Protein AF-A0A8H7IFH7-F1 (afdb_monomer_lite)

Structure (mmCIF, N/CA/C/O backbone):
data_AF-A0A8H7IFH7-F1
#
_entry.id   AF-A0A8H7IFH7-F1
#
loop_
_atom_site.group_PDB
_atom_site.id
_atom_site.type_symbol
_atom_site.label_atom_id
_atom_site.label_alt_id
_atom_site.label_comp_id
_atom_site.label_asym_id
_atom_site.label_entity_id
_atom_site.label_seq_id
_atom_site.pdbx_PDB_ins_code
_atom_site.Cartn_x
_atom_site.Cartn_y
_atom_site.Cartn_z
_atom_site.occupancy
_atom_site.B_iso_or_equiv
_atom_site.auth_seq_id
_atom_site.auth_comp_id
_atom_site.auth_asym_id
_atom_site.auth_atom_id
_atom_site.pdbx_PDB_model_num
ATOM 1 N N . MET A 1 1 ? -13.690 34.383 15.071 1.00 37.94 1 MET A N 1
ATOM 2 C CA . MET A 1 1 ? -12.915 33.676 14.031 1.00 37.94 1 MET A CA 1
ATOM 3 C C . MET A 1 1 ? -11.545 33.386 14.616 1.00 37.94 1 MET A C 1
ATOM 5 O O . MET A 1 1 ? -10.742 34.300 14.724 1.00 37.94 1 MET A O 1
ATOM 9 N N . SER A 1 2 ? -11.337 32.173 15.131 1.00 37.56 2 SER A N 1
ATOM 10 C CA . SER A 1 2 ? -10.057 31.798 15.737 1.00 37.56 2 SER A CA 1
ATOM 11 C C . SER A 1 2 ? -9.074 31.501 14.610 1.00 37.56 2 SER A C 1
ATOM 13 O O . SER A 1 2 ? -9.279 30.550 13.857 1.00 37.56 2 SER A O 1
ATOM 15 N N . SER A 1 3 ? -8.069 32.357 14.433 1.00 40.94 3 SER A N 1
ATOM 16 C CA . SER A 1 3 ? -6.991 32.126 13.478 1.00 40.94 3 SER A CA 1
ATOM 17 C C . SER A 1 3 ? -6.208 30.900 13.933 1.00 40.94 3 SER A C 1
ATOM 19 O O . SER A 1 3 ? -5.507 30.949 14.945 1.00 40.94 3 SER A O 1
ATOM 21 N N . VAL A 1 4 ? -6.331 29.797 13.200 1.00 43.78 4 VAL A N 1
ATOM 22 C CA . VAL A 1 4 ? -5.427 28.657 13.343 1.00 43.78 4 VAL A CA 1
ATOM 23 C C . VAL A 1 4 ? -4.064 29.137 12.852 1.00 43.78 4 VAL A C 1
ATOM 25 O O . VAL A 1 4 ? -3.786 29.158 11.656 1.00 43.78 4 VAL A O 1
ATOM 28 N N . ALA A 1 5 ? -3.243 29.634 13.774 1.00 45.66 5 ALA A N 1
ATOM 29 C CA . ALA A 1 5 ? -1.849 29.906 13.495 1.00 45.66 5 ALA A CA 1
ATOM 30 C C . ALA A 1 5 ? -1.186 28.555 13.217 1.00 45.66 5 ALA A C 1
ATOM 32 O O . ALA A 1 5 ? -1.094 27.716 14.113 1.00 45.66 5 ALA A O 1
ATOM 33 N N . ASN A 1 6 ? -0.763 28.327 11.972 1.00 45.28 6 ASN A N 1
ATOM 34 C CA . ASN A 1 6 ? 0.109 27.201 11.664 1.00 45.28 6 ASN A CA 1
ATOM 35 C C . ASN A 1 6 ? 1.359 27.340 12.546 1.00 45.28 6 ASN A C 1
ATOM 37 O O . ASN A 1 6 ? 2.036 28.369 12.451 1.00 45.28 6 ASN A O 1
ATOM 41 N N . PRO A 1 7 ? 1.663 26.367 13.422 1.00 53.78 7 PRO A N 1
ATOM 42 C CA . PRO A 1 7 ? 2.832 26.460 14.276 1.00 53.78 7 PRO A CA 1
ATOM 43 C C . PRO A 1 7 ? 4.084 26.577 13.405 1.00 53.78 7 PRO A C 1
ATOM 45 O O . PRO A 1 7 ? 4.257 25.840 12.428 1.00 53.78 7 PRO A O 1
ATOM 48 N N . SER A 1 8 ? 4.948 27.527 13.761 1.00 54.44 8 SER A N 1
ATOM 49 C CA . SER A 1 8 ? 6.239 27.759 13.119 1.00 54.44 8 SER A CA 1
ATOM 50 C C . SER A 1 8 ? 6.992 26.430 12.994 1.00 54.44 8 SER A C 1
ATOM 52 O O . SER A 1 8 ? 7.031 25.673 13.971 1.00 54.44 8 SER A O 1
ATOM 54 N N . PRO A 1 9 ? 7.584 26.107 11.831 1.00 55.00 9 PRO A N 1
ATOM 55 C CA . PRO A 1 9 ? 8.267 24.841 11.662 1.00 55.00 9 PRO A CA 1
ATOM 56 C C . PRO A 1 9 ? 9.387 24.682 12.688 1.00 55.00 9 PRO A C 1
ATOM 58 O O . PRO A 1 9 ? 10.386 25.393 12.637 1.00 55.00 9 PRO A O 1
ATOM 61 N N . GLN A 1 10 ? 9.224 23.746 13.625 1.00 59.97 10 GLN A N 1
ATOM 62 C CA . GLN A 1 10 ? 10.311 23.381 14.520 1.00 59.97 10 GLN A CA 1
ATOM 63 C C . GLN A 1 10 ? 11.389 22.656 13.699 1.00 59.97 10 GLN A C 1
ATOM 65 O O . GLN A 1 10 ? 11.091 21.638 13.064 1.00 59.97 10 GLN A O 1
ATOM 70 N N . PRO A 1 11 ? 12.639 23.149 13.697 1.00 64.19 11 PRO A N 1
ATOM 71 C CA . PRO A 1 11 ? 13.690 22.644 12.814 1.00 64.19 11 PRO A CA 1
ATOM 72 C C . PRO A 1 11 ? 14.101 21.198 13.124 1.00 64.19 11 PRO A C 1
ATOM 74 O O . PRO A 1 11 ? 14.687 20.535 12.273 1.00 64.19 11 PRO A O 1
ATOM 77 N N . ASN A 1 12 ? 13.777 20.690 14.319 1.00 76.38 12 ASN A N 1
ATOM 78 C CA . ASN A 1 12 ? 14.201 19.366 14.772 1.00 76.38 12 ASN A CA 1
ATOM 79 C C . ASN A 1 12 ? 13.106 18.286 14.708 1.00 76.38 12 ASN A C 1
ATOM 81 O O . ASN A 1 12 ? 13.347 17.151 15.107 1.00 76.38 12 ASN A O 1
ATOM 85 N N . THR A 1 13 ? 11.905 18.608 14.223 1.00 87.06 13 THR A N 1
ATOM 86 C CA . THR A 1 13 ? 10.818 17.624 14.100 1.00 87.06 13 THR A CA 1
ATOM 87 C C . THR A 1 13 ? 10.983 16.805 12.819 1.00 87.06 13 THR A C 1
ATOM 89 O O . THR A 1 13 ? 11.169 17.382 11.744 1.00 87.06 13 THR A O 1
ATOM 92 N N . LYS A 1 14 ? 10.880 15.471 12.914 1.00 91.38 14 LYS A N 1
ATOM 93 C CA . LYS A 1 14 ? 10.766 14.590 11.740 1.00 91.38 14 LYS A CA 1
ATOM 94 C C . LYS A 1 14 ? 9.448 14.862 11.026 1.00 91.38 14 LYS A C 1
ATOM 96 O O . LYS A 1 14 ? 8.388 14.785 11.638 1.00 91.38 14 LYS A O 1
ATOM 101 N N . ARG A 1 15 ? 9.539 15.235 9.752 1.00 93.31 15 ARG A N 1
ATOM 102 C CA . ARG A 1 15 ? 8.402 15.636 8.913 1.00 93.31 15 ARG A CA 1
ATOM 103 C C . ARG A 1 15 ? 8.172 14.719 7.727 1.00 93.31 15 ARG A C 1
ATOM 105 O O . ARG A 1 15 ? 7.095 14.771 7.147 1.00 93.31 15 ARG A O 1
ATOM 112 N N . LEU A 1 16 ? 9.183 13.949 7.345 1.00 94.94 16 LEU A N 1
ATOM 113 C CA . LEU A 1 16 ? 9.151 13.153 6.134 1.00 94.94 16 LEU A CA 1
ATOM 114 C C . LEU A 1 16 ? 9.852 11.820 6.365 1.00 94.94 16 LEU A C 1
ATOM 116 O O . LEU A 1 16 ? 11.012 11.791 6.773 1.00 94.94 16 LEU A O 1
ATOM 120 N N . ASP A 1 17 ? 9.143 10.745 6.061 1.00 96.62 17 ASP A N 1
ATOM 121 C CA . ASP A 1 17 ? 9.693 9.403 5.944 1.00 96.62 17 ASP A CA 1
ATOM 122 C C . ASP A 1 17 ? 9.724 9.046 4.455 1.00 96.62 17 ASP A C 1
ATOM 124 O O . ASP A 1 17 ? 8.730 9.207 3.744 1.00 96.62 17 ASP A O 1
ATOM 128 N N . ILE A 1 18 ? 10.890 8.630 3.968 1.00 97.75 18 ILE A N 1
ATOM 129 C CA . ILE A 1 18 ? 11.122 8.298 2.563 1.00 97.75 18 ILE A CA 1
ATOM 130 C C . ILE A 1 18 ? 11.476 6.819 2.494 1.00 97.75 18 ILE A C 1
ATOM 132 O O . ILE A 1 18 ? 12.449 6.394 3.108 1.00 97.75 18 ILE A O 1
ATOM 136 N N . TYR A 1 19 ? 10.704 6.050 1.737 1.00 98.00 19 TYR A N 1
ATOM 137 C CA . TYR A 1 19 ? 10.879 4.609 1.589 1.00 98.00 19 TYR A CA 1
ATOM 138 C C . TYR A 1 19 ? 11.315 4.284 0.165 1.00 98.00 19 TYR A C 1
ATOM 140 O O . TYR A 1 19 ? 10.789 4.857 -0.791 1.00 98.00 19 TYR A O 1
ATOM 148 N N . GLY A 1 20 ? 12.257 3.361 0.010 1.00 96.94 20 GLY A N 1
ATOM 149 C CA . GLY A 1 20 ? 12.651 2.899 -1.315 1.00 96.94 20 GLY A CA 1
ATOM 150 C C . GLY A 1 20 ? 13.763 1.862 -1.291 1.00 96.94 20 GLY A C 1
ATOM 151 O O . GLY A 1 20 ? 14.105 1.359 -0.224 1.00 96.94 20 GLY A O 1
ATOM 152 N N . PRO A 1 21 ? 14.301 1.497 -2.463 1.00 96.12 21 PRO A N 1
ATOM 153 C CA . PRO A 1 21 ? 15.322 0.465 -2.560 1.00 96.12 21 PRO A CA 1
ATOM 154 C C . PRO A 1 21 ? 16.659 0.932 -1.968 1.00 96.12 21 PRO A C 1
ATOM 156 O O . PRO A 1 21 ? 16.881 2.123 -1.732 1.00 96.12 21 PRO A O 1
ATOM 159 N N . HIS A 1 22 ? 17.563 -0.027 -1.779 1.00 95.50 22 HIS A N 1
ATOM 160 C CA . HIS A 1 22 ? 18.961 0.218 -1.435 1.00 95.50 22 HIS A CA 1
ATOM 161 C C . HIS A 1 22 ? 19.606 1.306 -2.326 1.00 95.50 22 HIS A C 1
ATOM 163 O O . HIS A 1 22 ? 19.451 1.295 -3.550 1.00 95.50 22 HIS A O 1
ATOM 169 N N . GLY A 1 23 ? 20.335 2.240 -1.705 1.00 94.00 23 GLY A N 1
ATOM 170 C CA . GLY A 1 23 ? 21.042 3.344 -2.365 1.00 94.00 23 GLY A CA 1
ATOM 171 C C . GLY A 1 23 ? 20.283 4.676 -2.344 1.00 94.00 23 GLY A C 1
ATOM 172 O O . GLY A 1 23 ? 20.872 5.729 -2.607 1.00 94.00 23 GLY A O 1
ATOM 173 N N . LEU A 1 24 ? 18.997 4.673 -1.981 1.00 95.62 24 LEU A N 1
ATOM 174 C CA . LEU A 1 24 ? 18.193 5.890 -1.863 1.00 95.62 24 LEU A CA 1
ATOM 175 C C . LEU A 1 24 ? 18.739 6.846 -0.793 1.00 95.62 24 LEU A C 1
ATOM 177 O O . LEU A 1 24 ? 18.744 8.067 -0.987 1.00 95.62 24 LEU A O 1
ATOM 181 N N . ARG A 1 25 ? 19.220 6.303 0.329 1.00 95.00 25 ARG A N 1
ATOM 182 C CA . ARG A 1 25 ? 19.786 7.089 1.431 1.00 95.00 25 ARG A CA 1
ATOM 183 C C . ARG A 1 25 ? 21.048 7.812 0.979 1.00 95.00 25 ARG A C 1
ATOM 185 O O . ARG A 1 25 ? 21.156 9.027 1.149 1.00 95.00 25 ARG A O 1
ATOM 192 N N . GLU A 1 26 ? 21.973 7.080 0.362 1.00 94.25 26 GLU A N 1
ATOM 193 C CA . GLU A 1 26 ? 23.212 7.640 -0.182 1.00 94.25 26 GLU A CA 1
ATOM 194 C C . GLU A 1 26 ? 22.929 8.692 -1.262 1.00 94.25 26 GLU A C 1
ATOM 196 O O . GLU A 1 26 ? 23.541 9.765 -1.253 1.00 94.25 26 GLU A O 1
ATOM 201 N N . PHE A 1 27 ? 21.972 8.420 -2.153 1.00 95.25 27 PHE A N 1
ATOM 202 C CA . PHE A 1 27 ? 21.557 9.335 -3.213 1.00 95.25 27 PHE A CA 1
ATOM 203 C C . PHE A 1 27 ? 21.087 10.684 -2.655 1.00 95.25 27 PHE A C 1
ATOM 205 O O . PHE A 1 27 ? 21.635 11.732 -3.013 1.00 95.25 27 PHE A O 1
ATOM 212 N N . LEU A 1 28 ? 20.120 10.668 -1.731 1.00 95.38 28 LEU A N 1
ATOM 213 C CA . LEU A 1 28 ? 19.572 11.887 -1.131 1.00 95.38 28 LEU A CA 1
ATOM 214 C C . LEU A 1 28 ? 20.633 12.661 -0.351 1.00 95.38 28 LEU A C 1
ATOM 216 O O . LEU A 1 28 ? 20.776 13.875 -0.523 1.00 95.38 28 LEU A O 1
ATOM 220 N N . ARG A 1 29 ? 21.418 11.957 0.467 1.00 92.81 29 ARG A N 1
ATOM 221 C CA . ARG A 1 29 ? 22.497 12.558 1.254 1.00 92.81 29 ARG A CA 1
ATOM 222 C C . ARG A 1 29 ? 23.545 13.212 0.354 1.00 92.81 29 ARG A C 1
ATOM 224 O O . ARG A 1 29 ? 23.987 14.327 0.636 1.00 92.81 29 ARG A O 1
ATOM 231 N N . THR A 1 30 ? 23.917 12.556 -0.744 1.00 93.62 30 THR A N 1
ATOM 232 C CA . THR A 1 30 ? 24.891 13.074 -1.712 1.00 93.62 30 THR A CA 1
ATOM 233 C C . THR A 1 30 ? 24.386 14.331 -2.405 1.00 93.62 30 THR A C 1
ATOM 235 O O . THR A 1 30 ? 25.127 15.313 -2.465 1.00 93.62 30 THR A O 1
ATOM 238 N N . ILE A 1 31 ? 23.132 14.343 -2.868 1.00 96.00 31 ILE A N 1
ATOM 239 C CA . ILE A 1 31 ? 22.542 15.522 -3.513 1.00 96.00 31 ILE A CA 1
ATOM 240 C C . ILE A 1 31 ? 22.503 16.695 -2.543 1.00 96.00 31 ILE A C 1
ATOM 242 O O . ILE A 1 31 ? 23.074 17.737 -2.851 1.00 96.00 31 ILE A O 1
ATOM 246 N N . LEU A 1 32 ? 21.914 16.515 -1.356 1.00 95.31 32 LEU A N 1
ATOM 247 C CA . LEU A 1 32 ? 21.782 17.591 -0.368 1.00 95.31 32 LEU A CA 1
ATOM 248 C C . LEU A 1 32 ? 23.145 18.163 0.038 1.00 95.31 32 LEU A C 1
ATOM 250 O O . LEU A 1 32 ? 23.302 19.381 0.140 1.00 95.31 32 LEU A O 1
ATOM 254 N N . ARG A 1 33 ? 24.151 17.291 0.198 1.00 93.50 33 ARG A N 1
ATOM 255 C CA . ARG A 1 33 ? 25.534 17.690 0.477 1.00 93.50 33 ARG A CA 1
ATOM 256 C C . ARG A 1 33 ? 26.138 18.497 -0.671 1.00 93.50 33 ARG A C 1
ATOM 258 O O . ARG A 1 33 ? 26.719 19.547 -0.417 1.00 93.50 33 ARG A O 1
ATOM 265 N N . ILE A 1 34 ? 26.038 18.035 -1.916 1.00 95.88 34 ILE A N 1
ATOM 266 C CA . ILE A 1 34 ? 26.647 18.725 -3.068 1.00 95.88 34 ILE A CA 1
ATOM 267 C C . ILE A 1 34 ? 25.964 20.072 -3.320 1.00 95.88 34 ILE A C 1
ATOM 269 O O . ILE A 1 34 ? 26.641 21.057 -3.606 1.00 95.88 34 ILE A O 1
ATOM 273 N N . THR A 1 35 ? 24.642 20.140 -3.167 1.00 96.56 35 THR A N 1
ATOM 274 C CA . THR A 1 35 ? 23.877 21.372 -3.386 1.00 96.56 35 THR A CA 1
ATOM 275 C C . THR A 1 35 ? 23.888 22.317 -2.185 1.00 96.56 35 THR A C 1
ATOM 277 O O . THR A 1 35 ? 23.325 23.402 -2.286 1.00 96.56 35 THR A O 1
ATOM 280 N N . GLN A 1 36 ? 24.481 21.918 -1.049 1.00 93.62 36 GLN A N 1
ATOM 281 C CA . GLN A 1 36 ? 24.461 22.669 0.216 1.00 93.62 36 GLN A CA 1
ATOM 282 C C . GLN A 1 36 ? 23.030 23.049 0.651 1.00 93.62 36 GLN A C 1
ATOM 284 O O . GLN A 1 36 ? 22.785 24.129 1.192 1.00 93.62 36 GLN A O 1
ATOM 289 N N . ALA A 1 37 ? 22.060 22.174 0.370 1.00 92.50 37 ALA A N 1
ATOM 290 C CA . ALA A 1 37 ? 20.651 22.459 0.614 1.00 92.50 37 ALA A CA 1
ATOM 291 C C . ALA A 1 37 ? 20.300 22.237 2.090 1.00 92.50 37 ALA A C 1
ATOM 293 O O . ALA A 1 37 ? 20.555 21.173 2.639 1.00 92.50 37 ALA A O 1
ATOM 294 N N . SER A 1 38 ? 19.645 23.217 2.711 1.00 89.38 38 SER A N 1
ATOM 295 C CA . SER A 1 38 ? 19.078 23.089 4.057 1.00 89.38 38 SER A CA 1
ATOM 296 C C . SER A 1 38 ? 17.558 22.956 3.978 1.00 89.38 38 SER A C 1
ATOM 298 O O . SER A 1 38 ? 16.912 23.628 3.172 1.00 89.38 38 SER A O 1
ATOM 300 N N . LEU A 1 39 ? 16.981 22.081 4.800 1.00 90.12 39 LEU A N 1
ATOM 301 C CA . LEU A 1 39 ? 15.552 21.758 4.796 1.00 90.12 39 LEU A CA 1
ATOM 302 C C . LEU A 1 39 ? 14.842 22.314 6.038 1.00 90.12 39 LEU A C 1
ATOM 304 O O . LEU A 1 39 ? 15.425 22.451 7.116 1.00 90.12 39 LEU A O 1
ATOM 308 N N . SER A 1 40 ? 13.540 22.582 5.916 1.00 87.62 40 SER A N 1
ATOM 309 C CA . SER A 1 40 ? 12.677 22.981 7.033 1.00 87.62 40 SER A CA 1
ATOM 310 C C . SER A 1 40 ? 12.155 21.755 7.800 1.00 87.62 40 SER A C 1
ATOM 312 O O . SER A 1 40 ? 11.000 21.355 7.672 1.00 87.62 40 SER A O 1
ATOM 314 N N . GLY A 1 41 ? 13.020 21.148 8.617 1.00 90.81 41 GLY A N 1
ATOM 315 C CA . GLY A 1 41 ? 12.704 19.987 9.463 1.00 90.81 41 GLY A CA 1
ATOM 316 C C . GLY A 1 41 ? 13.643 18.806 9.234 1.00 90.81 41 GLY A C 1
ATOM 317 O O . GLY A 1 41 ? 14.693 18.959 8.607 1.00 90.81 41 GLY A O 1
ATOM 318 N N . LYS A 1 42 ? 13.271 17.630 9.753 1.00 94.06 42 LYS A N 1
ATOM 319 C CA . LYS A 1 42 ? 14.041 16.390 9.588 1.00 94.06 42 LYS A CA 1
ATOM 320 C C . LYS A 1 42 ? 13.369 15.403 8.629 1.00 94.06 42 LYS A C 1
ATOM 322 O O . LYS A 1 42 ? 12.140 15.317 8.614 1.00 94.06 42 LYS A O 1
ATOM 327 N N . TYR A 1 43 ? 14.167 14.629 7.898 1.00 95.31 43 TYR A N 1
ATOM 328 C CA . TYR A 1 43 ? 13.720 13.480 7.105 1.00 95.31 43 TYR A CA 1
ATOM 329 C C . TYR A 1 43 ? 14.412 12.192 7.568 1.00 95.31 43 TYR A C 1
ATOM 331 O O . TYR A 1 43 ? 15.549 12.243 8.039 1.00 95.31 43 TYR A O 1
ATOM 339 N N . ALA A 1 44 ? 13.742 11.052 7.423 1.00 95.25 44 ALA A N 1
ATOM 340 C CA . ALA A 1 44 ? 14.339 9.726 7.561 1.00 95.25 44 ALA A CA 1
ATOM 341 C C . ALA A 1 44 ? 14.231 8.978 6.232 1.00 95.25 44 ALA A C 1
ATOM 343 O O . ALA A 1 44 ? 13.239 9.110 5.516 1.00 95.25 44 ALA A O 1
ATOM 344 N N . VAL A 1 45 ? 15.257 8.194 5.906 1.00 96.44 45 VAL A N 1
ATOM 345 C CA . VAL A 1 45 ? 15.236 7.297 4.745 1.00 96.44 45 VAL A CA 1
ATOM 346 C C 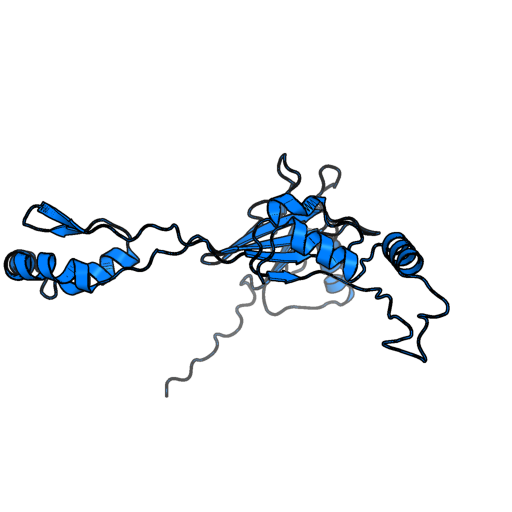. VAL A 1 45 ? 15.207 5.866 5.237 1.00 96.44 45 VAL A C 1
ATOM 348 O O . VAL A 1 45 ? 16.037 5.481 6.059 1.00 96.44 45 VAL A O 1
ATOM 351 N N . HIS A 1 46 ? 14.264 5.091 4.736 1.00 96.81 46 HIS A N 1
ATOM 352 C CA . HIS A 1 46 ? 14.084 3.692 5.053 1.00 96.81 46 HIS A CA 1
ATOM 353 C C . HIS A 1 46 ? 14.332 2.869 3.795 1.00 96.81 46 HIS A C 1
ATOM 355 O O . HIS A 1 46 ? 13.648 3.053 2.786 1.00 96.81 46 HIS A O 1
ATOM 361 N N . GLU A 1 47 ? 15.323 1.989 3.845 1.00 97.38 47 GLU A N 1
ATOM 362 C CA . GLU A 1 47 ? 15.724 1.209 2.681 1.00 97.38 47 GLU A CA 1
ATOM 363 C C . GLU A 1 47 ? 15.162 -0.208 2.765 1.00 97.38 47 GLU A C 1
ATOM 365 O O . GLU A 1 47 ? 15.274 -0.887 3.784 1.00 97.38 47 GLU A O 1
ATOM 370 N N . LEU A 1 48 ? 14.540 -0.650 1.679 1.00 97.69 48 LEU A N 1
ATOM 371 C CA . LEU A 1 48 ? 14.062 -2.008 1.487 1.00 97.69 48 LEU A CA 1
ATOM 372 C C . LEU A 1 48 ? 15.182 -2.784 0.800 1.00 97.69 48 LEU A C 1
ATOM 374 O O . LEU A 1 48 ? 15.386 -2.677 -0.411 1.00 97.69 48 LEU A O 1
ATOM 378 N N . LEU A 1 49 ? 15.950 -3.502 1.613 1.00 96.38 49 LEU A N 1
ATOM 379 C CA . LEU A 1 49 ? 17.146 -4.220 1.198 1.00 96.38 49 LEU A CA 1
ATOM 380 C C . LEU A 1 49 ? 16.782 -5.632 0.738 1.00 96.38 49 LEU A C 1
ATOM 382 O O . LEU A 1 49 ? 16.043 -6.326 1.436 1.00 96.38 49 LEU A O 1
ATOM 386 N N . SER A 1 50 ? 17.337 -6.081 -0.387 1.00 92.62 50 SER A N 1
ATOM 387 C CA . SER A 1 50 ? 17.378 -7.503 -0.761 1.00 92.62 50 SER A CA 1
ATOM 388 C C . SER A 1 50 ? 18.315 -8.278 0.168 1.00 92.62 50 SER A C 1
ATOM 390 O O . SER A 1 50 ? 19.127 -7.669 0.855 1.00 92.62 50 SER A O 1
ATOM 392 N N . ASP A 1 51 ? 18.274 -9.611 0.190 1.00 88.94 51 ASP A N 1
ATOM 393 C CA . ASP A 1 51 ? 19.134 -10.413 1.083 1.00 88.94 51 ASP A CA 1
ATOM 394 C C . ASP A 1 51 ? 20.639 -10.220 0.841 1.00 88.94 51 ASP A C 1
ATOM 396 O O . ASP A 1 51 ? 21.449 -10.389 1.751 1.00 88.94 51 ASP A O 1
ATOM 400 N N . THR A 1 52 ? 21.019 -9.832 -0.376 1.00 90.31 52 THR A N 1
ATOM 401 C CA . THR A 1 52 ? 22.418 -9.613 -0.763 1.00 90.31 52 THR A CA 1
ATOM 402 C C . THR A 1 52 ? 22.898 -8.184 -0.546 1.00 90.31 52 THR A C 1
ATOM 404 O O . THR A 1 52 ? 24.102 -7.938 -0.619 1.00 90.31 52 THR A O 1
ATOM 407 N N . ASP A 1 53 ? 21.992 -7.237 -0.293 1.00 93.06 53 ASP A N 1
ATOM 408 C CA . ASP A 1 53 ? 22.376 -5.836 -0.135 1.00 93.06 53 ASP A CA 1
ATOM 409 C C . ASP A 1 53 ? 23.152 -5.618 1.165 1.00 93.06 53 ASP A C 1
ATOM 411 O O . ASP A 1 53 ? 22.786 -6.111 2.242 1.00 93.06 53 ASP A O 1
ATOM 415 N N . ILE A 1 54 ? 24.218 -4.828 1.066 1.00 90.62 54 ILE A N 1
ATOM 416 C CA . ILE A 1 54 ? 25.008 -4.373 2.206 1.00 90.62 54 ILE A CA 1
ATOM 417 C C . ILE A 1 54 ? 24.448 -3.009 2.620 1.00 90.62 54 ILE A C 1
ATOM 419 O O . ILE A 1 54 ? 24.488 -2.097 1.802 1.00 90.62 54 ILE A O 1
ATOM 423 N N . PRO A 1 55 ? 23.933 -2.841 3.851 1.00 88.31 55 PRO A N 1
ATOM 424 C CA . PRO A 1 55 ? 23.320 -1.584 4.265 1.00 88.31 55 PRO A CA 1
ATOM 425 C C . PRO A 1 55 ? 24.291 -0.405 4.181 1.00 88.31 55 PRO A C 1
ATOM 427 O O . PRO A 1 55 ? 25.448 -0.511 4.605 1.00 88.31 55 PRO A O 1
ATOM 430 N N . TYR A 1 56 ? 23.802 0.743 3.715 1.00 82.38 56 TYR A N 1
ATOM 431 C CA . TYR A 1 56 ? 24.568 1.981 3.760 1.00 82.38 56 TYR A CA 1
ATOM 432 C C . TYR A 1 56 ? 24.578 2.547 5.187 1.00 82.38 56 TYR A C 1
ATOM 434 O O . TYR A 1 56 ? 23.555 2.999 5.710 1.00 82.38 56 TYR A O 1
ATOM 442 N N . LEU A 1 57 ? 25.747 2.523 5.834 1.00 74.44 57 LEU A N 1
ATOM 443 C CA . LEU A 1 57 ? 25.869 2.839 7.257 1.00 74.44 57 LEU A CA 1
ATOM 444 C C . LEU A 1 57 ? 25.437 4.280 7.589 1.00 74.44 57 LEU A C 1
ATOM 446 O O . LEU A 1 57 ? 25.869 5.270 6.989 1.00 74.44 57 LEU A O 1
ATOM 450 N N . CYS A 1 58 ? 24.616 4.405 8.634 1.00 64.56 58 CYS A N 1
ATOM 451 C CA . CYS A 1 58 ? 24.267 5.682 9.258 1.00 64.56 58 CYS A CA 1
ATOM 452 C C . CYS A 1 58 ? 25.324 6.101 10.286 1.00 64.56 58 CYS A C 1
ATOM 454 O O . CYS A 1 58 ? 25.030 6.238 11.471 1.00 64.56 58 CYS A O 1
ATOM 456 N N . GLU A 1 59 ? 26.567 6.297 9.849 1.00 71.81 59 GLU A N 1
ATOM 457 C CA . GLU A 1 59 ? 27.569 6.909 10.721 1.00 71.81 59 GLU A CA 1
ATOM 458 C C . GLU A 1 59 ? 27.211 8.380 10.955 1.00 71.81 59 GLU A C 1
ATOM 460 O O . GLU A 1 59 ? 27.061 9.156 10.008 1.00 71.81 59 GLU A O 1
ATOM 465 N N . THR A 1 60 ? 27.084 8.780 12.223 1.00 67.75 60 THR A N 1
ATOM 466 C CA . THR A 1 60 ? 26.614 10.117 12.627 1.00 67.75 60 THR A CA 1
ATOM 467 C C . THR A 1 60 ? 27.442 11.247 12.011 1.00 67.75 60 THR A C 1
ATOM 469 O O . THR A 1 60 ? 26.913 12.318 11.732 1.00 67.75 60 THR A O 1
ATOM 472 N N . ALA A 1 61 ? 28.733 11.005 11.759 1.00 69.19 61 ALA A N 1
ATOM 473 C CA . ALA A 1 61 ? 29.641 11.964 11.133 1.00 69.19 61 ALA A CA 1
ATOM 474 C C . ALA A 1 61 ? 29.314 12.252 9.653 1.00 69.19 61 ALA A C 1
ATOM 476 O O . ALA A 1 61 ? 29.697 13.299 9.138 1.00 69.19 61 ALA A O 1
ATOM 477 N N . GLY A 1 62 ? 28.613 11.338 8.973 1.00 78.81 62 GLY A N 1
ATOM 478 C CA . GLY A 1 62 ? 28.249 11.457 7.562 1.00 78.81 62 GLY A CA 1
ATOM 479 C C . GLY A 1 62 ? 26.811 11.913 7.310 1.00 78.81 62 GLY A C 1
ATOM 480 O O . GLY A 1 62 ? 26.463 12.160 6.159 1.00 78.81 62 GLY A O 1
ATOM 481 N N . MET A 1 63 ? 25.966 12.012 8.339 1.00 88.81 63 MET A N 1
ATOM 482 C CA . MET A 1 63 ? 24.549 12.357 8.176 1.00 88.81 63 MET A CA 1
ATOM 483 C C . MET A 1 63 ? 24.352 13.831 7.814 1.00 88.81 63 MET A C 1
ATOM 485 O O . MET A 1 63 ? 25.025 14.721 8.340 1.00 88.81 63 MET A O 1
ATOM 489 N N . HIS A 1 64 ? 23.380 14.109 6.944 1.00 90.88 64 HIS A N 1
ATOM 490 C CA . HIS A 1 64 ? 23.007 15.491 6.649 1.00 90.88 64 HIS A CA 1
ATOM 491 C C . HIS A 1 64 ? 22.408 16.166 7.905 1.00 90.88 64 HIS A C 1
ATOM 493 O O . HIS A 1 64 ? 21.679 15.504 8.647 1.00 90.88 64 HIS A O 1
ATOM 499 N N . PRO A 1 65 ? 22.600 17.480 8.153 1.00 91.75 65 PRO A N 1
ATOM 500 C CA . PRO A 1 65 ? 22.027 18.151 9.325 1.00 91.75 65 PRO A CA 1
ATOM 501 C C . PRO A 1 65 ? 20.505 18.044 9.445 1.00 91.75 65 PRO A C 1
ATOM 503 O O . PRO A 1 65 ? 19.978 18.151 10.546 1.00 91.75 65 PRO A O 1
ATOM 506 N N . ASN A 1 66 ? 19.789 17.823 8.340 1.00 93.44 66 ASN A N 1
ATOM 507 C CA . ASN A 1 66 ? 18.344 17.570 8.326 1.00 93.44 66 ASN A CA 1
ATOM 508 C C . ASN A 1 66 ? 17.959 16.079 8.311 1.00 93.44 66 ASN A C 1
ATOM 510 O O . ASN A 1 66 ? 16.784 15.761 8.199 1.00 93.44 66 ASN A O 1
ATOM 514 N N . GLU A 1 67 ? 18.906 15.157 8.404 1.00 93.25 67 GLU A N 1
ATOM 515 C CA . GLU A 1 67 ? 18.635 13.718 8.414 1.00 93.25 67 GLU A CA 1
ATOM 516 C C . GLU A 1 67 ? 18.439 13.211 9.852 1.00 93.25 67 GLU A C 1
ATOM 518 O O . GLU A 1 67 ? 19.005 13.746 10.812 1.00 93.25 67 GLU A O 1
ATOM 523 N N . THR A 1 68 ? 17.613 12.181 10.008 1.00 92.75 68 THR A N 1
ATOM 524 C CA . THR A 1 68 ? 17.509 11.357 11.216 1.00 92.75 68 THR A CA 1
ATOM 525 C C . THR A 1 68 ? 17.604 9.880 10.840 1.00 92.75 68 THR A C 1
ATOM 527 O O . THR A 1 68 ? 17.544 9.529 9.660 1.00 92.75 68 THR A O 1
ATOM 530 N N . ASN A 1 69 ? 17.795 9.009 11.831 1.00 90.94 69 ASN A N 1
ATOM 531 C CA . ASN A 1 69 ? 17.938 7.580 11.588 1.00 90.94 69 ASN A CA 1
ATOM 532 C C . ASN A 1 69 ? 16.671 7.043 10.923 1.00 90.94 69 ASN A C 1
ATOM 534 O O . ASN A 1 69 ? 15.562 7.267 11.409 1.00 90.94 69 ASN A O 1
ATOM 538 N N . GLY A 1 70 ? 16.855 6.313 9.830 1.00 92.94 70 GLY A N 1
ATOM 539 C CA . GLY A 1 70 ? 15.799 5.466 9.303 1.00 92.94 70 GLY A CA 1
ATOM 540 C C . GLY A 1 70 ? 16.086 3.999 9.569 1.00 92.94 70 GLY A C 1
ATOM 541 O O . GLY A 1 70 ? 16.952 3.655 10.372 1.00 92.94 70 GLY A O 1
ATOM 542 N N . THR A 1 71 ? 15.337 3.145 8.888 1.00 94.81 71 THR A N 1
ATOM 543 C CA . THR A 1 71 ? 15.309 1.704 9.146 1.00 94.81 71 THR A CA 1
ATOM 544 C C . THR A 1 71 ? 15.616 0.961 7.867 1.00 94.81 71 THR A C 1
ATOM 546 O O . THR A 1 71 ? 15.039 1.273 6.829 1.00 94.81 71 THR A O 1
ATOM 549 N N . ASP A 1 72 ? 16.486 -0.032 7.963 1.00 95.69 72 ASP A N 1
ATOM 550 C CA . ASP A 1 72 ? 16.765 -0.933 6.860 1.00 95.69 72 ASP A CA 1
ATOM 551 C C . ASP A 1 72 ? 15.909 -2.189 7.044 1.00 95.69 72 ASP A C 1
ATOM 553 O O . ASP A 1 72 ? 16.048 -2.922 8.026 1.00 95.69 72 ASP A O 1
ATOM 557 N N . PHE A 1 73 ? 14.978 -2.407 6.122 1.00 96.88 73 PHE A N 1
ATOM 558 C CA . PHE A 1 73 ? 14.052 -3.529 6.147 1.00 96.88 73 PHE A CA 1
ATOM 559 C C . PHE A 1 73 ? 14.599 -4.680 5.303 1.00 96.88 73 PHE A C 1
ATOM 561 O O . PHE A 1 73 ? 15.055 -4.480 4.178 1.00 96.88 73 PHE A O 1
ATOM 568 N N . ARG A 1 74 ? 14.496 -5.903 5.825 1.00 96.25 74 ARG A N 1
ATOM 569 C CA . ARG A 1 74 ? 14.773 -7.145 5.088 1.00 96.25 74 ARG A CA 1
ATOM 570 C C . ARG A 1 74 ? 13.459 -7.849 4.747 1.00 96.25 74 ARG A C 1
ATOM 572 O O . ARG A 1 74 ? 12.496 -7.696 5.507 1.00 96.25 74 ARG A O 1
ATOM 579 N N . PRO A 1 75 ? 13.390 -8.582 3.625 1.00 96.44 75 PRO A N 1
ATOM 580 C CA . PRO A 1 75 ? 12.194 -9.324 3.278 1.00 96.44 75 PRO A CA 1
ATOM 581 C C . PRO A 1 75 ? 11.945 -10.437 4.301 1.00 96.44 75 PRO A C 1
ATOM 583 O O . PRO A 1 75 ? 12.861 -10.990 4.909 1.00 96.44 75 PRO A O 1
ATOM 586 N N . SER A 1 76 ? 10.673 -10.759 4.493 1.00 95.56 76 SER A N 1
ATOM 587 C CA . SER A 1 76 ? 10.240 -11.961 5.200 1.00 95.56 76 SER A CA 1
ATOM 588 C C . SER A 1 76 ? 10.482 -13.203 4.331 1.00 95.56 76 SER A C 1
ATOM 590 O O . SER A 1 76 ? 10.850 -13.099 3.163 1.00 95.56 76 SER A O 1
ATOM 592 N N . LEU A 1 77 ? 10.245 -14.400 4.879 1.00 94.19 77 LEU A N 1
ATOM 593 C CA . LEU A 1 77 ? 10.448 -15.674 4.164 1.00 94.19 77 LEU A CA 1
ATOM 594 C C . LEU A 1 77 ? 9.615 -15.817 2.878 1.00 94.19 77 LEU A C 1
ATOM 596 O O . LEU A 1 77 ? 9.950 -16.621 2.015 1.00 94.19 77 LEU A O 1
ATOM 600 N N . ASP A 1 78 ? 8.532 -15.056 2.756 1.00 94.50 78 ASP A N 1
ATOM 601 C CA . ASP A 1 78 ? 7.676 -14.989 1.570 1.00 94.50 78 ASP A CA 1
ATOM 602 C C . ASP A 1 78 ? 8.148 -13.958 0.528 1.00 94.50 78 ASP A C 1
ATOM 604 O O . ASP A 1 78 ? 7.483 -13.754 -0.484 1.00 94.50 78 ASP A O 1
ATOM 608 N N . GLY A 1 79 ? 9.295 -13.313 0.759 1.00 95.38 79 GLY A N 1
ATOM 609 C CA . GLY A 1 79 ? 9.879 -12.325 -0.143 1.00 95.38 79 GLY A CA 1
ATOM 610 C C . GLY A 1 79 ? 9.310 -10.912 0.001 1.00 95.38 79 GLY A C 1
ATOM 611 O O . GLY A 1 79 ? 9.679 -10.043 -0.789 1.00 95.38 79 GLY A O 1
ATOM 612 N N . TYR A 1 80 ? 8.440 -10.649 0.985 1.00 98.06 80 TYR A N 1
ATOM 613 C CA . TYR A 1 80 ? 7.826 -9.333 1.187 1.00 98.06 80 TYR A CA 1
ATOM 614 C C . TYR A 1 80 ? 8.445 -8.551 2.345 1.00 98.06 80 TYR A C 1
ATOM 616 O O . TYR A 1 80 ? 8.714 -9.091 3.419 1.00 98.06 80 TYR A O 1
ATOM 624 N N . TRP A 1 81 ? 8.575 -7.237 2.179 1.00 98.31 81 TRP A N 1
ATOM 625 C CA . TRP A 1 81 ? 8.833 -6.319 3.288 1.00 98.31 81 TRP A CA 1
ATOM 626 C C . TRP A 1 81 ? 7.498 -5.971 3.947 1.00 98.31 81 TRP A C 1
ATOM 628 O O . TRP A 1 81 ? 6.715 -5.176 3.421 1.00 98.31 81 TRP A O 1
ATOM 638 N N . ARG A 1 82 ? 7.201 -6.614 5.077 1.00 97.25 82 ARG A N 1
ATOM 639 C CA . ARG A 1 82 ? 5.912 -6.489 5.770 1.00 97.25 82 ARG A CA 1
ATOM 640 C C . ARG A 1 82 ? 5.936 -5.368 6.802 1.00 97.25 82 ARG A C 1
ATOM 642 O O . ARG A 1 82 ? 6.910 -5.239 7.535 1.00 97.25 82 ARG A O 1
ATOM 649 N N . GLY A 1 83 ? 4.847 -4.603 6.877 1.00 96.69 83 GLY A N 1
ATOM 650 C CA . GLY A 1 83 ? 4.646 -3.595 7.925 1.00 96.69 83 GLY A CA 1
ATOM 651 C C . GLY A 1 83 ? 5.736 -2.521 7.966 1.00 96.69 83 GLY A C 1
ATOM 652 O O . GLY A 1 83 ? 6.185 -2.139 9.040 1.00 96.69 83 GLY A O 1
ATOM 653 N N . ILE A 1 84 ? 6.191 -2.049 6.800 1.00 97.94 84 ILE A N 1
ATOM 654 C CA . ILE A 1 84 ? 7.263 -1.043 6.703 1.00 97.94 84 ILE A CA 1
ATOM 655 C C . ILE A 1 84 ? 6.835 0.329 7.245 1.00 97.94 84 ILE A C 1
ATOM 657 O O . ILE A 1 84 ? 7.681 1.146 7.610 1.00 97.94 84 ILE A O 1
ATOM 661 N N . ALA A 1 85 ? 5.528 0.589 7.291 1.00 97.25 85 ALA A N 1
ATOM 662 C CA . ALA A 1 85 ? 4.952 1.790 7.873 1.00 97.25 85 ALA A CA 1
ATOM 663 C C . ALA A 1 85 ? 3.548 1.507 8.416 1.00 97.25 85 ALA A C 1
ATOM 665 O O . ALA A 1 85 ? 2.802 0.708 7.845 1.00 97.25 85 ALA A O 1
ATOM 666 N N . GLU A 1 86 ? 3.183 2.218 9.479 1.00 96.12 86 GLU A N 1
ATOM 667 C CA . GLU A 1 86 ? 1.842 2.222 10.061 1.00 96.12 86 GLU A CA 1
ATOM 668 C C . GLU A 1 86 ? 1.403 3.669 10.301 1.00 96.12 86 GLU A C 1
ATOM 670 O O . GLU A 1 86 ? 2.163 4.481 10.841 1.00 96.12 86 GLU A O 1
ATOM 675 N N . HIS A 1 87 ? 0.187 4.016 9.879 1.00 93.25 87 HIS A N 1
ATOM 676 C CA . HIS A 1 87 ? -0.378 5.342 10.105 1.00 93.25 87 HIS A CA 1
ATOM 677 C C . HIS A 1 87 ? -1.900 5.289 10.241 1.00 93.25 87 HIS A C 1
ATOM 679 O O . HIS A 1 87 ? -2.617 5.040 9.272 1.00 93.25 87 HIS A O 1
ATOM 685 N N . GLY A 1 88 ? -2.399 5.565 11.448 1.00 93.00 88 GLY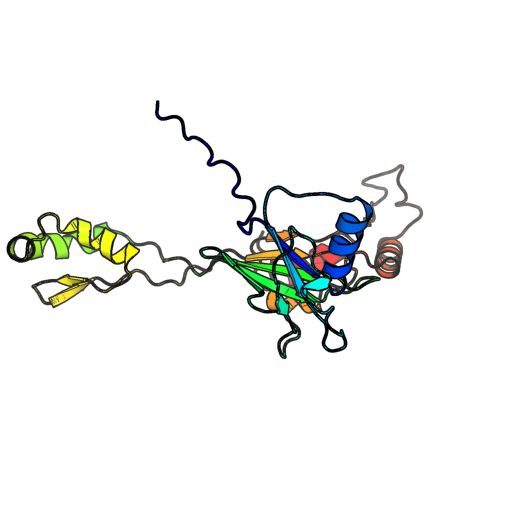 A N 1
ATOM 686 C CA . GLY A 1 88 ? -3.813 5.365 11.762 1.00 93.00 88 GLY A CA 1
ATOM 687 C C . GLY A 1 88 ? -4.192 3.901 11.549 1.00 93.00 88 GLY A C 1
ATOM 688 O O . GLY A 1 88 ? -3.489 3.014 12.018 1.00 93.00 88 GLY A O 1
ATOM 689 N N . ASP A 1 89 ? -5.254 3.666 10.785 1.00 93.81 89 ASP A N 1
ATOM 690 C CA . ASP A 1 89 ? -5.736 2.319 10.464 1.00 93.81 89 ASP A CA 1
ATOM 691 C C . ASP A 1 89 ? -5.022 1.688 9.256 1.00 93.81 89 ASP A C 1
ATOM 693 O O . ASP A 1 89 ? -5.473 0.669 8.746 1.00 93.81 89 ASP A O 1
ATOM 697 N N . TRP A 1 90 ? -3.935 2.285 8.754 1.00 97.06 90 TRP A N 1
ATOM 698 C CA . TRP A 1 90 ? -3.235 1.803 7.563 1.00 97.06 90 TRP A CA 1
ATOM 699 C C . TRP A 1 90 ? -1.900 1.153 7.895 1.00 97.06 90 TRP A C 1
ATOM 701 O O . TRP A 1 90 ? -1.066 1.744 8.580 1.00 97.06 90 TRP A O 1
ATOM 711 N N . THR A 1 91 ? -1.658 -0.009 7.294 1.00 98.19 91 THR A N 1
ATOM 712 C CA . THR A 1 91 ? -0.356 -0.678 7.258 1.00 98.19 91 THR A CA 1
ATOM 713 C C . THR A 1 91 ? 0.154 -0.722 5.822 1.00 98.19 91 THR A C 1
ATOM 715 O O . THR A 1 91 ? -0.588 -1.049 4.893 1.00 98.19 91 THR A O 1
ATOM 718 N N . VAL A 1 92 ? 1.436 -0.423 5.629 1.00 98.62 92 VAL A N 1
ATOM 719 C CA . VAL A 1 92 ? 2.102 -0.486 4.324 1.00 98.62 92 VAL A CA 1
ATOM 720 C C . VAL A 1 92 ? 3.051 -1.674 4.294 1.00 98.62 92 VAL A C 1
ATOM 722 O O . VAL A 1 92 ? 3.810 -1.909 5.232 1.00 98.62 92 VAL A O 1
ATOM 725 N N . SER A 1 93 ? 3.011 -2.438 3.211 1.00 98.69 93 SER A N 1
ATOM 726 C CA . SER A 1 93 ? 3.978 -3.493 2.895 1.00 98.69 93 SER A CA 1
ATOM 727 C C . SER A 1 93 ? 4.469 -3.319 1.462 1.00 98.69 93 SER A C 1
ATOM 729 O O . SER A 1 93 ? 3.858 -2.596 0.676 1.00 98.69 93 SER A O 1
ATOM 731 N N . ALA A 1 94 ? 5.561 -3.981 1.107 1.00 98.69 94 ALA A N 1
ATOM 732 C CA . ALA A 1 94 ? 6.116 -3.930 -0.235 1.00 98.69 94 ALA A CA 1
ATOM 733 C C . ALA A 1 94 ? 6.605 -5.301 -0.696 1.00 98.69 94 ALA A C 1
ATOM 735 O O . ALA A 1 94 ? 6.872 -6.192 0.114 1.00 98.69 94 ALA A O 1
ATOM 736 N N . GLY A 1 95 ? 6.770 -5.448 -2.004 1.00 98.25 95 GLY A N 1
ATOM 737 C CA . GLY A 1 95 ? 7.356 -6.634 -2.610 1.00 98.25 95 GLY A CA 1
ATOM 738 C C . GLY A 1 95 ? 8.089 -6.318 -3.910 1.00 98.25 95 GLY A C 1
ATOM 739 O O . GLY A 1 95 ? 7.929 -5.229 -4.474 1.00 98.25 95 GLY A O 1
ATOM 740 N N . PRO A 1 96 ? 8.934 -7.249 -4.372 1.00 97.44 96 PRO A N 1
ATOM 741 C CA . PRO A 1 96 ? 9.731 -7.050 -5.568 1.00 97.44 96 PRO A CA 1
ATOM 742 C C . PRO A 1 96 ? 8.859 -7.150 -6.822 1.00 97.44 96 PRO A C 1
ATOM 744 O O . PRO A 1 96 ? 7.937 -7.962 -6.894 1.00 97.44 96 PRO A O 1
ATOM 747 N N . ILE A 1 97 ? 9.194 -6.361 -7.839 1.00 97.88 97 ILE A N 1
ATOM 748 C CA . ILE A 1 97 ? 8.644 -6.487 -9.194 1.00 97.88 97 ILE A CA 1
ATOM 749 C C . ILE A 1 97 ? 9.789 -6.494 -10.204 1.00 97.88 97 ILE A C 1
ATOM 751 O O . ILE A 1 97 ? 10.861 -5.933 -9.960 1.00 97.88 97 ILE A O 1
ATOM 755 N N . ARG A 1 98 ? 9.595 -7.159 -11.346 1.00 97.88 98 ARG A N 1
ATOM 756 C CA . ARG A 1 98 ? 10.659 -7.276 -12.346 1.00 97.88 98 ARG A CA 1
ATOM 757 C C . ARG A 1 98 ? 10.728 -6.017 -13.200 1.00 97.88 98 ARG A C 1
ATOM 759 O O . ARG A 1 98 ? 9.769 -5.691 -13.896 1.00 97.88 98 ARG A O 1
ATOM 766 N N . HIS A 1 99 ? 11.888 -5.377 -13.209 1.00 97.19 99 HIS A N 1
ATOM 767 C CA . HIS A 1 99 ? 12.232 -4.271 -14.098 1.00 97.19 99 HIS A CA 1
ATOM 768 C C . HIS A 1 99 ? 13.722 -4.361 -14.482 1.00 97.19 99 HIS A C 1
ATOM 770 O O . HIS A 1 99 ? 14.413 -5.305 -14.096 1.00 97.19 99 HIS A O 1
ATOM 776 N N . ARG A 1 100 ? 14.239 -3.402 -15.264 1.00 95.81 100 ARG A N 1
ATOM 777 C CA . ARG A 1 100 ? 15.665 -3.347 -15.653 1.00 95.81 100 ARG A CA 1
ATOM 778 C C . ARG A 1 100 ? 16.611 -3.053 -14.487 1.00 95.81 100 ARG A C 1
ATOM 780 O O . ARG A 1 100 ? 17.795 -3.360 -14.571 1.00 95.81 100 ARG A O 1
ATOM 787 N N . VAL A 1 101 ? 16.091 -2.437 -13.435 1.00 92.88 101 VAL A N 1
ATOM 788 C CA . VAL A 1 101 ? 16.781 -2.136 -12.178 1.00 92.88 101 VAL A CA 1
ATOM 789 C C . VAL A 1 101 ? 15.883 -2.580 -11.018 1.00 92.88 101 VAL A C 1
ATOM 791 O O . VAL A 1 101 ? 14.694 -2.813 -11.261 1.00 92.88 101 VAL A O 1
ATOM 794 N N . PRO A 1 102 ? 16.401 -2.708 -9.780 1.00 91.94 102 PRO A N 1
ATOM 795 C CA . PRO A 1 102 ? 15.571 -3.020 -8.622 1.00 91.94 102 PRO A CA 1
ATOM 796 C C . PRO A 1 102 ? 14.357 -2.092 -8.541 1.00 91.94 102 PRO A C 1
ATOM 798 O O . PRO A 1 102 ? 14.495 -0.868 -8.561 1.00 91.94 102 PRO A O 1
ATOM 801 N N . CYS A 1 103 ? 13.168 -2.682 -8.484 1.00 96.38 103 CYS A N 1
ATOM 802 C CA . CYS A 1 103 ? 11.909 -1.958 -8.442 1.00 96.38 103 CYS A CA 1
ATOM 803 C C . CYS A 1 103 ? 10.942 -2.655 -7.481 1.00 96.38 103 CYS A C 1
ATOM 805 O O . CYS A 1 103 ? 11.052 -3.857 -7.220 1.00 96.38 103 CYS A O 1
ATOM 807 N N . LEU A 1 104 ? 10.020 -1.876 -6.924 1.00 98.12 104 LEU A N 1
ATOM 8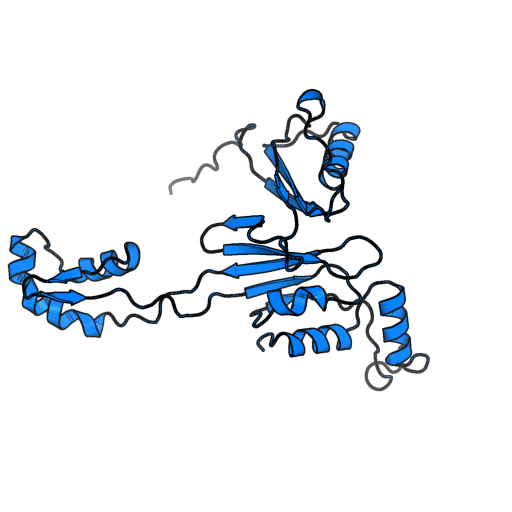08 C CA . LEU A 1 104 ? 9.161 -2.276 -5.818 1.00 98.12 104 LEU A CA 1
ATOM 809 C C . LEU A 1 104 ? 7.699 -1.983 -6.157 1.00 98.12 104 LEU A C 1
ATOM 811 O O . LEU A 1 104 ? 7.385 -0.964 -6.775 1.00 98.12 104 LEU A O 1
ATOM 815 N N . GLY A 1 105 ? 6.811 -2.862 -5.706 1.00 98.56 105 GLY A N 1
ATOM 816 C CA . GLY A 1 105 ? 5.390 -2.575 -5.551 1.00 98.56 105 GLY A CA 1
ATOM 817 C C . GLY A 1 105 ? 5.048 -2.373 -4.076 1.00 98.56 105 GLY A C 1
ATOM 818 O O . GLY A 1 105 ? 5.654 -3.001 -3.209 1.00 98.56 105 GLY A O 1
ATOM 819 N N . TYR A 1 106 ? 4.064 -1.526 -3.794 1.00 98.81 106 TYR A N 1
ATOM 820 C CA . TYR A 1 106 ? 3.579 -1.214 -2.451 1.00 98.81 106 TYR A CA 1
ATOM 821 C C . TYR A 1 106 ? 2.110 -1.607 -2.299 1.00 98.81 106 TYR A C 1
ATOM 823 O O . TYR A 1 106 ? 1.297 -1.375 -3.195 1.00 98.81 106 TYR A O 1
ATOM 831 N N . VAL A 1 107 ? 1.763 -2.167 -1.142 1.00 98.69 107 VAL A N 1
ATOM 832 C CA . VAL A 1 107 ? 0.386 -2.464 -0.739 1.00 98.69 107 VAL A CA 1
ATOM 833 C C . VAL A 1 107 ? 0.057 -1.681 0.520 1.00 98.69 107 VAL A C 1
ATOM 835 O O . VAL A 1 107 ? 0.726 -1.823 1.542 1.00 98.69 107 VAL A O 1
ATOM 838 N N . PHE A 1 108 ? -0.998 -0.880 0.435 1.00 98.56 108 PHE A N 1
ATOM 839 C CA . PHE A 1 108 ? -1.591 -0.141 1.538 1.00 98.56 108 PHE A CA 1
ATOM 840 C C . PHE A 1 108 ? -2.851 -0.886 1.960 1.00 98.56 108 PHE A C 1
ATOM 842 O O . PHE A 1 108 ? -3.789 -1.020 1.169 1.00 98.56 108 PHE A O 1
ATOM 849 N N . GLN A 1 109 ? -2.859 -1.386 3.188 1.00 98.06 109 GLN A N 1
ATOM 850 C CA . GLN A 1 109 ? -3.968 -2.140 3.751 1.00 98.06 109 GLN A CA 1
ATOM 851 C C . GLN A 1 109 ? -4.588 -1.347 4.895 1.00 98.06 109 GLN A C 1
ATOM 853 O O . GLN A 1 109 ? -3.931 -1.101 5.903 1.00 98.06 109 GLN A O 1
ATOM 858 N N . GLU A 1 110 ? -5.855 -0.984 4.742 1.00 97.44 110 GLU A N 1
ATOM 859 C CA . GLU A 1 110 ? -6.673 -0.468 5.834 1.00 97.44 110 GLU A CA 1
ATOM 860 C C . GLU A 1 110 ? -7.110 -1.624 6.741 1.00 97.44 110 GLU A C 1
ATOM 862 O O . GLU A 1 110 ? -7.438 -2.717 6.259 1.00 97.44 110 GLU A O 1
ATOM 867 N N . ALA A 1 111 ? -7.131 -1.396 8.048 1.00 95.06 111 ALA A N 1
ATOM 868 C CA . ALA A 1 111 ? -7.627 -2.351 9.022 1.00 95.06 111 ALA A CA 1
ATOM 869 C C . ALA A 1 111 ? -9.115 -2.677 8.765 1.00 95.06 111 ALA A C 1
ATOM 871 O O . ALA A 1 111 ? -9.862 -1.832 8.265 1.00 95.06 111 ALA A O 1
ATOM 872 N N . PRO A 1 112 ? -9.578 -3.895 9.104 1.00 94.69 112 PRO A N 1
ATOM 873 C CA . PRO A 1 112 ? -10.991 -4.239 9.007 1.00 94.69 112 PRO A CA 1
ATOM 874 C C . PRO A 1 112 ? -11.884 -3.272 9.793 1.00 94.69 112 PRO A C 1
ATOM 876 O O . PRO A 1 112 ? -11.631 -2.966 10.960 1.00 94.69 112 PRO A O 1
ATOM 879 N N . GLY A 1 113 ? -12.959 -2.828 9.149 1.00 92.00 113 GLY A N 1
ATOM 880 C CA . GLY A 1 113 ? -13.971 -1.964 9.734 1.00 92.00 113 GLY A CA 1
ATOM 881 C C . GLY A 1 113 ? -15.010 -2.734 10.548 1.00 92.00 113 GLY A C 1
ATOM 882 O O . GLY A 1 113 ? -15.189 -3.948 10.415 1.00 92.00 113 GLY A O 1
ATOM 883 N N . ALA A 1 114 ? -15.731 -1.996 11.389 1.00 91.75 114 ALA A N 1
ATOM 884 C CA . ALA A 1 114 ? -16.883 -2.518 12.112 1.00 91.75 114 ALA A CA 1
ATOM 885 C C . ALA A 1 114 ? -18.053 -2.812 11.164 1.00 91.75 114 ALA A C 1
ATOM 887 O O . ALA A 1 114 ? -18.360 -2.009 10.282 1.00 91.75 114 ALA A O 1
ATOM 888 N N . ALA A 1 115 ? -18.739 -3.934 11.390 1.00 92.56 115 ALA A N 1
ATOM 889 C CA . ALA A 1 115 ? -20.034 -4.201 10.776 1.00 92.56 115 ALA A CA 1
ATOM 890 C C . ALA A 1 115 ? -21.047 -3.089 11.107 1.00 92.56 115 ALA A C 1
ATOM 892 O O . ALA A 1 115 ? -20.918 -2.442 12.156 1.00 92.56 115 ALA A O 1
ATOM 893 N N . PRO A 1 116 ? -22.067 -2.877 10.251 1.00 91.56 116 PRO A N 1
ATOM 894 C CA . PRO A 1 116 ? -23.176 -1.991 10.573 1.00 91.56 116 PRO A CA 1
ATOM 895 C C . PRO A 1 116 ? -23.733 -2.293 11.967 1.00 91.56 116 PRO A C 1
ATOM 897 O O . PRO A 1 116 ? -23.963 -3.449 12.316 1.00 91.56 116 PRO A O 1
ATOM 900 N N . PHE A 1 117 ? -23.917 -1.241 12.760 1.00 91.38 117 PHE A N 1
ATOM 901 C CA . PHE A 1 117 ? -24.422 -1.331 14.124 1.00 91.38 117 PHE A CA 1
ATOM 902 C C . PHE A 1 117 ? -25.725 -0.552 14.218 1.00 91.38 117 PHE A C 1
ATOM 904 O O . PHE A 1 117 ? -25.715 0.684 14.216 1.00 91.38 117 PHE A O 1
ATOM 911 N N . ASP A 1 118 ? -26.843 -1.272 14.264 1.00 91.56 118 ASP A N 1
ATOM 912 C CA . ASP A 1 118 ? -28.148 -0.648 14.409 1.00 91.56 118 ASP A CA 1
ATOM 913 C C . ASP A 1 118 ? -28.392 -0.292 15.877 1.00 91.56 118 ASP A C 1
ATOM 915 O O . ASP A 1 118 ? -28.675 -1.129 16.731 1.00 91.56 118 ASP A O 1
ATOM 919 N N . VAL A 1 119 ? -28.286 1.001 16.173 1.00 91.31 119 VAL A N 1
ATOM 920 C CA . VAL A 1 119 ? -28.533 1.548 17.509 1.00 91.31 119 VAL A CA 1
ATOM 921 C C . VAL A 1 119 ? -29.936 1.199 18.011 1.00 91.31 119 VAL A C 1
ATOM 923 O O . VAL A 1 119 ? -30.102 1.020 19.218 1.00 91.31 119 VAL A O 1
ATOM 926 N N . SER A 1 120 ? -30.930 1.108 17.119 1.00 91.94 120 SER A N 1
ATOM 927 C CA . SER A 1 120 ? -32.333 0.897 17.485 1.00 91.94 120 SER A CA 1
ATOM 928 C C . SER A 1 120 ? -32.578 -0.463 18.142 1.00 91.94 120 SER A C 1
ATOM 930 O O . SER A 1 120 ? -33.343 -0.534 19.106 1.00 91.94 120 SER A O 1
ATOM 932 N N . GLU A 1 121 ? -31.842 -1.497 17.727 1.00 91.62 121 GLU A N 1
ATOM 933 C CA . GLU A 1 121 ? -31.915 -2.853 18.287 1.00 91.62 121 GLU A CA 1
ATOM 934 C C . GLU A 1 121 ? -31.451 -2.918 19.752 1.00 91.62 121 GLU A C 1
ATOM 936 O O . GLU A 1 121 ? -31.800 -3.840 20.489 1.00 91.62 121 GLU A O 1
ATOM 941 N N . HIS A 1 122 ? -30.697 -1.914 20.207 1.00 92.69 122 HIS A N 1
ATOM 942 C CA . HIS A 1 122 ? -30.116 -1.865 21.548 1.00 92.69 122 HIS A CA 1
ATOM 943 C C . HIS A 1 122 ? -30.792 -0.850 22.479 1.00 92.69 122 HIS A C 1
ATOM 945 O O . HIS A 1 122 ? -30.379 -0.707 23.632 1.00 92.69 122 HIS A O 1
ATOM 951 N N . LEU A 1 123 ? -31.824 -0.136 22.013 1.00 94.19 123 LEU A N 1
ATOM 952 C CA . LEU A 1 123 ? -32.501 0.886 22.818 1.00 94.19 123 LEU A CA 1
ATOM 953 C C . LEU A 1 123 ? -33.372 0.289 23.921 1.00 94.19 123 LEU A C 1
ATOM 955 O O . LEU A 1 123 ? -33.333 0.787 25.043 1.00 94.19 123 LEU A O 1
ATOM 959 N N . GLU A 1 124 ? -34.114 -0.779 23.627 1.00 95.19 124 GLU A N 1
ATOM 960 C CA . GLU A 1 124 ? -35.052 -1.381 24.583 1.00 95.19 124 GLU A CA 1
ATOM 961 C C . GLU A 1 124 ? -34.348 -1.863 25.872 1.00 95.19 124 GLU A C 1
ATOM 963 O O . GLU A 1 124 ? -34.782 -1.458 26.957 1.00 95.19 124 GLU A O 1
ATOM 968 N N . PRO A 1 125 ? -33.204 -2.582 25.816 1.00 94.38 125 PRO A N 1
ATOM 969 C CA . PRO A 1 125 ? -32.481 -2.962 27.028 1.00 94.38 125 PRO A CA 1
ATOM 970 C C . PRO A 1 125 ? -31.981 -1.757 27.835 1.00 94.38 125 PRO A C 1
ATOM 972 O O . PRO A 1 125 ? -32.009 -1.777 29.067 1.00 94.38 125 PRO A O 1
ATOM 975 N N . LEU A 1 126 ? -31.545 -0.687 27.163 1.00 94.94 126 LEU A N 1
ATOM 976 C CA . LEU A 1 126 ? -31.068 0.532 27.823 1.00 94.94 126 LEU A CA 1
ATOM 977 C C . LEU A 1 126 ? -32.196 1.296 28.516 1.00 94.94 126 LEU A C 1
ATOM 979 O O . LEU A 1 126 ? -31.990 1.841 29.600 1.00 94.94 126 LEU A O 1
ATOM 983 N N . GLU A 1 127 ? -33.374 1.342 27.897 1.00 94.38 127 GLU A N 1
ATOM 984 C CA . GLU A 1 127 ? -34.560 1.995 28.450 1.00 94.38 127 GLU A CA 1
ATOM 985 C C . GLU A 1 127 ? -35.098 1.225 29.655 1.00 94.38 127 GLU A C 1
ATOM 987 O O . GLU A 1 127 ? -35.343 1.830 30.701 1.00 94.38 127 GLU A O 1
ATOM 992 N N . ARG A 1 128 ? -35.174 -0.109 29.565 1.00 95.12 128 ARG A N 1
ATOM 993 C CA . ARG A 1 128 ? -35.579 -0.967 30.688 1.00 95.12 128 ARG A CA 1
ATOM 994 C C . ARG A 1 128 ? -34.663 -0.813 31.907 1.00 95.12 128 ARG A C 1
ATOM 996 O 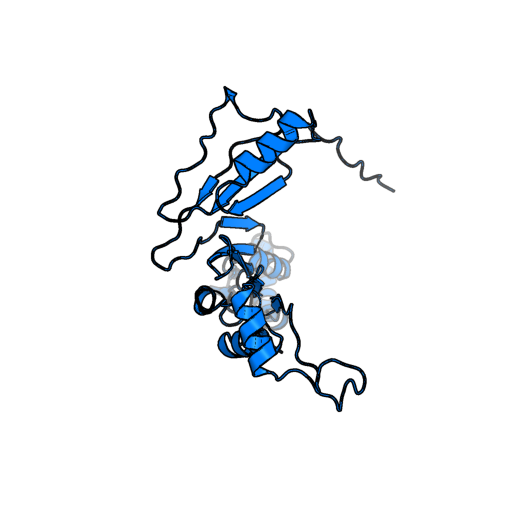O . ARG A 1 128 ? -35.133 -0.876 33.038 1.00 95.12 128 ARG A O 1
ATOM 1003 N N . ASN A 1 129 ? -33.370 -0.575 31.688 1.00 95.69 129 ASN A N 1
ATOM 1004 C CA . ASN A 1 129 ? -32.380 -0.407 32.756 1.00 95.69 129 ASN A CA 1
ATOM 1005 C C . ASN A 1 129 ? -32.154 1.059 33.176 1.00 95.69 129 ASN A C 1
ATOM 1007 O O . ASN A 1 129 ? -31.294 1.323 34.018 1.00 95.69 129 ASN A O 1
ATOM 1011 N N . ALA A 1 130 ? -32.895 2.024 32.622 1.00 94.62 130 ALA A N 1
ATOM 1012 C CA . ALA A 1 130 ? -32.595 3.449 32.777 1.00 94.62 130 ALA A CA 1
ATOM 1013 C C . ALA A 1 130 ? -32.583 3.930 34.238 1.00 94.62 130 ALA A C 1
ATOM 1015 O O . ALA A 1 130 ? -31.705 4.704 34.619 1.00 94.62 130 ALA A O 1
ATOM 1016 N N . GLU A 1 131 ? -33.520 3.464 35.068 1.00 95.31 131 GLU A N 1
ATOM 1017 C CA . GLU A 1 131 ? -33.601 3.862 36.479 1.00 95.31 131 GLU A CA 1
ATOM 1018 C C . GLU A 1 131 ? -32.414 3.325 37.297 1.00 95.31 131 GLU A C 1
ATOM 1020 O O . GLU A 1 131 ? -31.768 4.079 38.028 1.00 95.31 131 GLU A O 1
ATOM 1025 N N . ALA A 1 132 ? -32.060 2.050 37.112 1.00 95.38 132 ALA A N 1
ATOM 1026 C CA . ALA A 1 132 ? -30.906 1.433 37.767 1.00 95.38 132 ALA A CA 1
ATOM 1027 C C . ALA A 1 132 ? -29.579 2.066 37.307 1.00 95.38 132 ALA A C 1
ATOM 1029 O O . ALA A 1 132 ? -28.693 2.332 38.120 1.00 95.38 132 ALA A O 1
ATOM 1030 N N . LEU A 1 133 ? -29.461 2.388 36.016 1.00 95.44 133 LEU A N 1
ATOM 1031 C CA . LEU A 1 133 ? -28.312 3.112 35.464 1.00 95.44 133 LEU A CA 1
ATOM 1032 C C . LEU A 1 133 ? -28.200 4.532 36.041 1.00 95.44 133 LEU A C 1
ATOM 1034 O O . LEU A 1 133 ? -27.098 4.980 36.366 1.00 95.44 133 LEU A O 1
ATOM 1038 N N . ALA A 1 134 ? -29.322 5.230 36.242 1.00 95.75 134 ALA A N 1
ATOM 1039 C CA . ALA A 1 134 ? -29.326 6.556 36.855 1.00 95.75 134 ALA A CA 1
ATOM 1040 C C . ALA A 1 134 ? -28.826 6.524 38.311 1.00 95.75 134 ALA A C 1
ATOM 1042 O O . ALA A 1 134 ? -28.070 7.413 38.710 1.00 95.75 134 ALA A O 1
ATOM 1043 N N . GLN A 1 135 ? -29.172 5.483 39.078 1.00 94.88 135 GLN A N 1
ATOM 1044 C CA . GLN A 1 135 ? -28.651 5.262 40.438 1.00 94.88 135 GLN A CA 1
ATOM 1045 C C . GLN A 1 135 ? -27.133 5.012 40.454 1.00 94.88 135 GLN A C 1
ATOM 1047 O O . GLN A 1 135 ? -26.460 5.373 41.417 1.00 94.88 135 GLN A O 1
ATOM 1052 N N . GLN A 1 136 ? -26.579 4.469 39.367 1.00 93.19 136 GLN A N 1
ATOM 1053 C CA . GLN A 1 136 ? -25.136 4.298 39.155 1.00 93.19 136 GLN A CA 1
ATOM 1054 C C . GLN A 1 136 ? -24.449 5.555 38.581 1.00 93.19 136 GLN A C 1
ATOM 1056 O O . GLN A 1 136 ? -23.262 5.529 38.262 1.00 93.19 136 GLN A O 1
ATOM 1061 N N . GLY A 1 137 ? -25.174 6.670 38.442 1.00 93.31 137 GLY A N 1
ATOM 1062 C CA . GLY A 1 137 ? -24.648 7.939 37.927 1.00 93.31 137 GLY A CA 1
ATOM 1063 C C . GLY A 1 137 ? -24.714 8.094 36.404 1.00 93.31 137 GLY A C 1
ATOM 1064 O O . GLY A 1 137 ? -24.336 9.146 35.882 1.00 93.31 137 GLY A O 1
ATOM 1065 N N . ILE A 1 138 ? -25.242 7.107 35.675 1.00 93.75 138 ILE A N 1
ATOM 1066 C CA . ILE A 1 138 ? -25.393 7.158 34.216 1.00 93.75 138 ILE A CA 1
ATOM 1067 C C . ILE A 1 138 ? -26.742 7.799 33.874 1.00 93.75 138 ILE A C 1
ATOM 1069 O O . ILE A 1 138 ? -27.770 7.142 33.743 1.00 93.75 138 ILE A O 1
ATOM 1073 N N . ARG A 1 139 ? -26.737 9.127 33.712 1.00 91.00 139 ARG A N 1
ATOM 1074 C CA . ARG A 1 139 ? -27.950 9.919 33.412 1.00 91.00 139 ARG A CA 1
ATOM 1075 C C . ARG A 1 139 ? -28.471 9.763 31.981 1.00 91.00 139 ARG A C 1
ATOM 1077 O O . ARG A 1 139 ? -29.625 10.079 31.712 1.00 91.00 139 ARG A O 1
ATOM 1084 N N . HIS A 1 140 ? -27.624 9.314 31.058 1.00 93.62 140 HIS A N 1
ATOM 1085 C CA . HIS A 1 140 ? -27.958 9.182 29.642 1.00 93.62 140 HIS A CA 1
ATOM 1086 C C . HIS A 1 140 ? -27.611 7.772 29.146 1.00 93.62 140 HIS A C 1
ATOM 1088 O O . HIS A 1 140 ? -26.563 7.609 28.535 1.00 93.62 140 HIS A O 1
ATOM 1094 N N . PRO A 1 141 ? -28.466 6.751 29.353 1.00 92.75 141 PRO A N 1
ATOM 1095 C CA . PRO A 1 141 ? -28.169 5.359 28.982 1.00 92.75 141 PRO A CA 1
ATOM 1096 C C . PRO A 1 141 ? -27.678 5.172 27.537 1.00 92.75 141 PRO A C 1
ATOM 1098 O O . PRO A 1 141 ? -26.749 4.413 27.284 1.00 92.75 141 PRO A O 1
ATOM 1101 N N . ARG A 1 142 ? -28.223 5.941 26.584 1.00 94.50 142 ARG A N 1
ATOM 1102 C CA . ARG A 1 142 ? -27.798 5.927 25.171 1.00 94.50 142 ARG A CA 1
ATOM 1103 C C . ARG A 1 142 ? -26.322 6.302 24.954 1.00 94.50 142 ARG A C 1
ATOM 1105 O O . ARG A 1 142 ? -25.747 5.895 23.948 1.00 94.50 142 ARG A O 1
ATOM 1112 N N . SER A 1 143 ? -25.684 7.042 25.868 1.00 94.06 143 SER A N 1
ATOM 1113 C CA . SER A 1 143 ? -24.257 7.385 25.751 1.00 94.06 143 SER A CA 1
ATOM 1114 C C . SER A 1 143 ? -23.347 6.157 25.850 1.00 94.06 143 SER A C 1
ATOM 1116 O O . SER A 1 143 ? -22.241 6.186 25.303 1.00 94.06 143 SER A O 1
ATOM 1118 N N . LEU A 1 144 ? -23.830 5.074 26.474 1.00 95.00 144 LEU A N 1
ATOM 1119 C CA . LEU A 1 144 ? -23.115 3.804 26.589 1.00 95.00 144 LEU A CA 1
ATOM 1120 C C . LEU A 1 144 ? -22.861 3.166 25.223 1.00 95.00 144 LEU A C 1
ATOM 1122 O O . LEU A 1 144 ? -21.803 2.583 25.033 1.00 95.00 144 LEU A O 1
ATOM 1126 N N . LEU A 1 145 ? -23.756 3.345 24.244 1.00 94.94 145 LEU A N 1
ATOM 1127 C CA . LEU A 1 145 ? -23.536 2.845 22.880 1.00 94.94 145 LEU A CA 1
ATOM 1128 C C . LEU A 1 145 ? -22.392 3.592 22.186 1.00 94.94 145 LEU A C 1
ATOM 1130 O O . LEU A 1 145 ? -21.538 2.985 21.549 1.00 94.94 145 LEU A O 1
ATOM 1134 N N . GLY A 1 146 ? -22.320 4.914 22.366 1.00 92.75 146 GLY A N 1
ATOM 1135 C CA . GLY A 1 146 ? -21.202 5.707 21.854 1.00 92.75 146 GLY A CA 1
ATOM 1136 C C . GLY A 1 146 ? -19.875 5.352 22.530 1.00 92.75 146 GLY A C 1
ATOM 1137 O O . GLY A 1 146 ? -18.835 5.357 21.875 1.00 92.75 146 GLY A O 1
ATOM 1138 N N . GLN A 1 147 ? -19.894 5.044 23.831 1.00 93.31 147 GLN A N 1
ATOM 1139 C CA . GLN A 1 147 ? -18.723 4.531 24.544 1.00 93.31 147 GLN A CA 1
ATOM 1140 C C . GLN A 1 147 ? -18.314 3.154 24.017 1.00 93.31 147 GLN A C 1
ATOM 1142 O O . GLN A 1 147 ? -17.156 2.996 23.649 1.00 93.31 147 GLN A O 1
ATOM 1147 N N . LEU A 1 148 ? -19.258 2.221 23.892 1.00 95.50 148 LEU A N 1
ATOM 1148 C CA . LEU A 1 148 ? -19.056 0.870 23.368 1.00 95.50 148 LEU A CA 1
ATOM 1149 C C . LEU A 1 148 ? -18.420 0.876 21.976 1.00 95.50 148 LEU A C 1
ATOM 1151 O O . LEU A 1 148 ? -17.481 0.128 21.736 1.00 95.50 148 LEU A O 1
ATOM 1155 N N . LEU A 1 149 ? -18.854 1.754 21.068 1.00 93.12 149 LEU A N 1
ATOM 1156 C CA . LEU A 1 149 ? -18.251 1.844 19.733 1.00 93.12 149 LEU A CA 1
ATOM 1157 C C . LEU A 1 149 ? -16.817 2.403 19.753 1.00 93.12 149 LEU A C 1
ATOM 1159 O O . LEU A 1 149 ? -16.021 2.038 18.892 1.00 93.12 149 LEU A O 1
ATOM 1163 N N . ARG A 1 150 ? -16.469 3.253 20.732 1.00 91.75 150 ARG A N 1
ATOM 1164 C CA . ARG A 1 150 ? -15.112 3.814 20.877 1.00 91.75 150 ARG A CA 1
ATOM 1165 C C . ARG A 1 150 ? -14.154 2.893 21.627 1.00 91.75 150 ARG A C 1
ATOM 1167 O O . ARG A 1 150 ? -13.019 2.740 21.197 1.00 91.75 150 ARG A O 1
ATOM 1174 N N . THR A 1 151 ? -14.575 2.338 22.763 1.00 94.31 151 THR A N 1
ATOM 1175 C CA . THR A 1 151 ? -13.722 1.489 23.614 1.00 94.31 151 THR A CA 1
ATOM 1176 C C . THR A 1 151 ? -13.741 0.036 23.170 1.00 94.31 151 THR A C 1
ATOM 1178 O O . THR A 1 151 ? -12.806 -0.700 23.462 1.00 94.31 151 THR A O 1
ATOM 1181 N N . ARG A 1 152 ? -14.792 -0.372 22.446 1.00 94.00 152 ARG A N 1
ATOM 1182 C CA . ARG A 1 152 ? -15.044 -1.759 22.039 1.00 94.00 152 ARG A CA 1
ATOM 1183 C C . ARG A 1 152 ? -15.115 -2.728 23.219 1.00 94.00 152 ARG A C 1
ATOM 1185 O O . ARG A 1 152 ? -14.869 -3.920 23.068 1.00 94.00 152 ARG A O 1
ATOM 1192 N N . GLU A 1 153 ? -15.486 -2.219 24.386 1.00 96.25 153 GLU A N 1
ATOM 1193 C CA . GLU A 1 153 ? -15.739 -3.016 25.580 1.00 96.25 153 GLU A CA 1
ATOM 1194 C C . GLU A 1 153 ? -17.224 -3.372 25.660 1.00 96.25 153 GLU A C 1
ATOM 1196 O O . GLU A 1 153 ? -18.091 -2.572 25.298 1.00 96.25 153 GLU A O 1
ATOM 1201 N N . ASN A 1 154 ? -17.520 -4.579 26.146 1.00 96.50 154 ASN A N 1
ATOM 1202 C CA . ASN A 1 154 ? -18.894 -4.994 26.403 1.00 96.50 154 ASN A CA 1
ATOM 1203 C C . ASN A 1 154 ? -19.529 -4.091 27.468 1.00 96.50 154 ASN A C 1
ATOM 1205 O O . ASN A 1 154 ? -18.932 -3.828 28.512 1.00 96.50 154 ASN A O 1
ATOM 1209 N N . VAL A 1 155 ? -20.774 -3.689 27.235 1.00 95.81 155 VAL A N 1
ATOM 1210 C CA . VAL A 1 155 ? -21.592 -2.996 28.230 1.00 95.81 155 VAL A CA 1
ATOM 1211 C C . VAL A 1 155 ? -22.474 -4.032 28.912 1.00 95.81 155 VAL A C 1
ATOM 1213 O O . VAL A 1 155 ? -23.341 -4.628 28.276 1.00 95.81 155 VAL A O 1
ATOM 1216 N N . VAL A 1 156 ? -22.248 -4.246 30.208 1.00 96.38 156 VAL A N 1
ATOM 1217 C CA . VAL A 1 156 ? -23.086 -5.112 31.047 1.00 96.38 156 VAL A CA 1
ATOM 1218 C C . VAL A 1 156 ? -24.104 -4.240 31.772 1.00 96.38 156 VAL A C 1
ATOM 1220 O O . VAL A 1 156 ? -23.732 -3.333 32.517 1.00 96.38 156 VAL A O 1
ATOM 1223 N N . LEU A 1 157 ? -25.387 -4.489 31.528 1.00 96.56 157 LEU A N 1
ATOM 1224 C CA . LEU A 1 157 ? -26.490 -3.758 32.141 1.00 96.56 157 LEU A CA 1
ATOM 1225 C C . LEU A 1 157 ? -26.841 -4.328 33.530 1.00 96.56 157 LEU A C 1
ATOM 1227 O O . LEU A 1 157 ? -26.513 -5.480 33.820 1.00 96.56 157 LEU A O 1
ATOM 1231 N N . PRO A 1 158 ? -27.520 -3.550 34.396 1.00 96.31 158 PRO A N 1
ATOM 1232 C CA . PRO A 1 158 ? -27.933 -3.986 35.734 1.00 96.31 158 PRO A CA 1
ATOM 1233 C C . PRO A 1 158 ? -28.758 -5.280 35.786 1.00 96.31 158 PRO A C 1
ATOM 1235 O O . PRO A 1 158 ? -28.631 -6.035 36.747 1.00 96.31 158 PRO A O 1
ATOM 1238 N N . ASP A 1 159 ? -29.573 -5.560 34.767 1.00 95.19 159 ASP A N 1
ATOM 1239 C CA . ASP A 1 159 ? -30.334 -6.813 34.647 1.00 95.19 159 ASP A CA 1
ATOM 1240 C C . ASP A 1 159 ? -29.499 -8.017 34.160 1.00 95.19 159 ASP A C 1
ATOM 1242 O O . ASP A 1 159 ? -30.026 -9.120 34.021 1.00 95.19 159 ASP A O 1
ATOM 1246 N N . GLY A 1 160 ? -28.200 -7.823 33.909 1.00 95.62 160 GLY A N 1
ATOM 1247 C CA . GLY A 1 160 ? -27.282 -8.834 33.388 1.00 95.62 160 GLY A CA 1
ATOM 1248 C C . GLY A 1 160 ? -27.234 -8.924 31.860 1.00 95.62 160 GLY A C 1
ATOM 1249 O O . GLY A 1 160 ? -26.421 -9.684 31.332 1.00 95.62 160 GLY A O 1
ATOM 1250 N N . THR A 1 161 ? -28.051 -8.152 31.133 1.00 96.38 161 THR A N 1
ATOM 1251 C CA . THR A 1 161 ? -27.988 -8.085 29.665 1.00 96.38 161 THR A CA 1
ATOM 1252 C C . THR A 1 161 ? -26.634 -7.539 29.221 1.00 96.38 161 THR A C 1
ATOM 1254 O O . THR A 1 161 ? -26.144 -6.550 29.765 1.00 96.38 161 THR A O 1
ATOM 1257 N N . VAL A 1 162 ? -26.040 -8.149 28.195 1.00 96.75 162 VAL A N 1
ATOM 1258 C CA . VAL A 1 162 ? -24.760 -7.712 27.627 1.00 96.75 162 VAL A CA 1
ATOM 1259 C C . VAL A 1 162 ? -24.984 -7.139 26.235 1.00 96.75 162 VAL A C 1
ATOM 1261 O O . VAL A 1 162 ? -25.539 -7.808 25.367 1.00 96.75 162 VAL A O 1
ATOM 1264 N N . ILE A 1 163 ? -24.519 -5.912 26.018 1.00 96.12 163 ILE A N 1
ATOM 1265 C CA . ILE A 1 163 ? -24.420 -5.298 24.694 1.00 96.12 163 ILE A CA 1
ATOM 1266 C C . ILE A 1 163 ? -22.956 -5.388 24.264 1.00 96.12 163 ILE A C 1
ATOM 1268 O O . ILE A 1 163 ? -22.065 -4.903 24.964 1.00 96.12 163 ILE A O 1
ATOM 1272 N N . SER A 1 164 ? -22.709 -6.017 23.117 1.00 95.88 164 SER A N 1
ATOM 1273 C CA . SER A 1 164 ? -21.367 -6.216 22.561 1.00 95.88 164 SER A CA 1
ATOM 1274 C C . SER A 1 164 ? -21.105 -5.301 21.365 1.00 95.88 164 SER A C 1
ATOM 1276 O O . SER A 1 164 ? -22.043 -4.955 20.644 1.00 95.88 164 SER A O 1
ATOM 1278 N N . PRO A 1 165 ? -19.844 -4.895 21.125 1.00 95.88 165 PRO A N 1
ATOM 1279 C CA . PRO A 1 165 ? -19.498 -4.129 19.936 1.00 95.88 165 PRO A CA 1
ATOM 1280 C C . PRO A 1 165 ? -19.715 -4.958 18.658 1.00 95.88 165 PRO A C 1
ATOM 1282 O O . PRO A 1 165 ? -19.509 -6.176 18.674 1.00 95.88 165 PRO A O 1
ATOM 1285 N N . PRO A 1 166 ? -20.058 -4.314 17.527 1.00 94.75 166 PRO A N 1
ATOM 1286 C CA . PRO A 1 166 ? -20.186 -4.999 16.240 1.00 94.75 166 PRO A CA 1
ATOM 1287 C C . PRO A 1 166 ? -18.841 -5.627 15.847 1.00 94.75 166 PRO A C 1
ATOM 1289 O O . PRO A 1 166 ? -17.804 -5.005 16.095 1.00 94.75 166 PRO A O 1
ATOM 1292 N N . PRO A 1 167 ? -18.800 -6.814 15.222 1.00 94.00 167 PRO A N 1
ATOM 1293 C CA . PRO A 1 167 ? -17.541 -7.444 14.824 1.00 94.00 167 PRO A CA 1
ATOM 1294 C C . PRO A 1 167 ? -16.747 -6.572 13.834 1.00 94.00 167 PRO A C 1
ATOM 1296 O O . PRO A 1 167 ? -17.329 -5.847 13.030 1.00 94.00 167 PRO A O 1
ATOM 1299 N N . LEU A 1 168 ? -15.411 -6.656 13.879 1.00 92.81 168 LEU A N 1
ATOM 1300 C CA . LEU A 1 168 ? -14.511 -6.023 12.901 1.00 92.81 168 LEU A CA 1
ATOM 1301 C C . LEU A 1 168 ? -14.272 -6.964 11.714 1.00 92.81 168 LEU A C 1
ATOM 1303 O O . LEU A 1 168 ? -13.181 -7.503 11.541 1.00 92.81 168 LEU A O 1
ATOM 1307 N N . ASN A 1 169 ? -15.325 -7.255 10.956 1.00 92.94 169 ASN A N 1
ATOM 1308 C CA . ASN A 1 169 ? -15.283 -8.217 9.853 1.00 92.94 169 ASN A CA 1
ATOM 1309 C C . ASN A 1 169 ? -15.624 -7.599 8.494 1.00 92.94 169 ASN A C 1
ATOM 1311 O O . ASN A 1 169 ? -15.697 -8.335 7.511 1.00 92.94 169 ASN A O 1
ATOM 1315 N N . VAL A 1 170 ? -15.817 -6.279 8.421 1.00 93.69 170 VAL A N 1
ATOM 1316 C CA . VAL A 1 170 ? -15.911 -5.579 7.138 1.00 93.69 170 VAL A CA 1
ATOM 1317 C C . VAL A 1 170 ? -14.485 -5.424 6.614 1.00 93.69 170 VAL A C 1
ATOM 1319 O O . VAL A 1 170 ? -13.682 -4.764 7.275 1.00 93.69 170 VAL A O 1
ATOM 1322 N N . PRO A 1 171 ? -14.119 -6.034 5.474 1.00 92.44 171 PRO A N 1
ATOM 1323 C CA . PRO A 1 171 ? -12.762 -5.925 4.954 1.00 92.44 171 PRO A CA 1
ATOM 1324 C C . PRO A 1 171 ? -12.381 -4.459 4.722 1.00 92.44 171 PRO A C 1
ATOM 1326 O O . PRO A 1 171 ? -13.141 -3.708 4.110 1.00 92.44 171 PRO A O 1
ATOM 1329 N N . GLY A 1 172 ? -11.211 -4.055 5.218 1.00 94.50 172 GLY A N 1
ATOM 1330 C CA . GLY A 1 172 ? -10.665 -2.729 4.945 1.00 94.50 172 GLY A CA 1
ATOM 1331 C C . GLY A 1 172 ? -10.237 -2.596 3.483 1.00 94.50 172 GLY A C 1
ATOM 1332 O O . GLY A 1 172 ? -9.976 -3.594 2.799 1.00 94.50 172 GLY A O 1
ATOM 1333 N N . ARG A 1 173 ? -10.149 -1.357 2.992 1.00 96.06 173 ARG A N 1
ATOM 1334 C CA . ARG A 1 173 ? -9.696 -1.080 1.624 1.00 96.06 173 ARG A CA 1
ATOM 1335 C C . ARG A 1 173 ? -8.241 -1.505 1.430 1.00 96.06 173 ARG A C 1
ATOM 1337 O O . ARG A 1 173 ? -7.402 -1.336 2.314 1.00 96.06 173 ARG A O 1
ATOM 1344 N N . LYS A 1 174 ? -7.936 -2.009 0.235 1.00 97.81 174 LYS A N 1
ATOM 1345 C CA . LYS A 1 174 ? -6.577 -2.374 -0.177 1.00 97.81 174 LYS A CA 1
ATOM 1346 C C . LYS A 1 174 ? -6.192 -1.622 -1.444 1.00 97.81 174 LYS A C 1
ATOM 1348 O O . LYS A 1 174 ? -6.838 -1.795 -2.475 1.00 97.81 174 LYS A O 1
ATOM 1353 N N . LEU A 1 175 ? -5.132 -0.822 -1.385 1.00 98.25 175 LEU A N 1
ATOM 1354 C CA . LEU A 1 175 ? -4.564 -0.152 -2.554 1.00 98.25 175 LEU A CA 1
ATOM 1355 C C . LEU A 1 175 ? -3.231 -0.807 -2.902 1.00 98.25 175 LEU A C 1
ATOM 1357 O O . LEU A 1 175 ? -2.368 -0.959 -2.039 1.00 98.25 175 LEU A O 1
ATOM 1361 N N . VAL A 1 176 ? -3.055 -1.166 -4.167 1.00 98.69 176 VAL A N 1
ATOM 1362 C CA . VAL A 1 176 ? -1.813 -1.725 -4.704 1.00 98.69 176 VAL A CA 1
ATOM 1363 C C . VAL A 1 176 ? -1.241 -0.726 -5.697 1.00 98.69 176 VAL A C 1
ATOM 1365 O O . VAL A 1 176 ? -1.918 -0.344 -6.648 1.00 98.69 176 VAL A O 1
ATOM 1368 N N . ILE A 1 177 ? -0.001 -0.298 -5.482 1.00 98.69 177 ILE A N 1
ATOM 1369 C CA . ILE A 1 177 ? 0.708 0.631 -6.362 1.00 98.69 177 ILE A CA 1
ATOM 1370 C C . ILE A 1 177 ? 1.996 -0.033 -6.817 1.00 98.69 177 ILE A C 1
ATOM 1372 O O . ILE A 1 177 ? 2.881 -0.301 -6.006 1.00 98.69 177 ILE A O 1
ATOM 1376 N N . LEU A 1 178 ? 2.106 -0.298 -8.112 1.00 98.6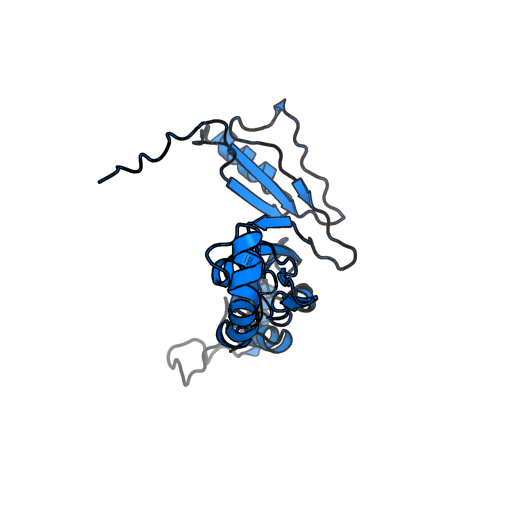9 178 LEU A N 1
ATOM 1377 C CA . LEU A 1 178 ? 3.305 -0.877 -8.704 1.00 98.69 178 LEU A CA 1
ATOM 1378 C C . LEU A 1 178 ? 4.164 0.220 -9.335 1.00 98.69 178 LEU A C 1
ATOM 1380 O O . LEU A 1 178 ? 3.637 1.155 -9.939 1.00 98.69 178 LEU A O 1
ATOM 1384 N N . GLY A 1 179 ? 5.485 0.100 -9.193 1.00 98.00 179 GLY A N 1
ATOM 1385 C CA . GLY A 1 179 ? 6.427 0.839 -10.031 1.00 98.00 179 GLY A CA 1
ATOM 1386 C C . GLY A 1 179 ? 6.484 0.287 -11.460 1.00 98.00 179 GLY A C 1
ATOM 1387 O O . GLY A 1 179 ? 5.702 -0.589 -11.838 1.00 98.00 179 GLY A O 1
ATOM 1388 N N . ASP A 1 180 ? 7.443 0.783 -12.241 1.00 98.06 180 ASP A N 1
ATOM 1389 C CA . ASP A 1 180 ? 7.715 0.272 -13.586 1.00 98.06 180 ASP A CA 1
ATOM 1390 C C . ASP A 1 180 ? 8.016 -1.231 -13.538 1.00 98.06 180 ASP A C 1
ATOM 1392 O O . ASP A 1 180 ? 8.801 -1.703 -12.710 1.00 98.06 180 ASP A O 1
ATOM 1396 N N . THR A 1 181 ? 7.399 -2.006 -14.429 1.00 98.25 181 THR A N 1
ATOM 1397 C CA . THR A 1 181 ? 7.554 -3.459 -14.435 1.00 98.25 181 THR A CA 1
ATOM 1398 C C . THR A 1 181 ? 7.145 -4.106 -15.750 1.00 98.25 181 THR A C 1
ATOM 1400 O O . THR A 1 181 ? 6.194 -3.684 -16.406 1.00 98.25 181 THR A O 1
ATOM 1403 N N . CYS A 1 182 ? 7.829 -5.194 -16.109 1.00 97.81 182 CYS A N 1
ATOM 1404 C CA . CYS A 1 182 ? 7.390 -6.130 -17.147 1.00 97.81 182 CYS A CA 1
ATOM 1405 C C . CYS A 1 182 ? 6.799 -7.434 -16.594 1.00 97.81 182 CYS A C 1
ATOM 1407 O O . CYS A 1 182 ? 6.303 -8.248 -17.371 1.00 97.81 182 CYS A O 1
ATOM 1409 N N . ASP A 1 183 ? 6.890 -7.662 -15.283 1.00 98.25 183 ASP A N 1
ATOM 1410 C CA . ASP A 1 183 ? 6.402 -8.867 -14.613 1.00 98.25 183 ASP A CA 1
ATOM 1411 C C . ASP A 1 183 ? 6.149 -8.563 -13.116 1.00 98.25 183 ASP A C 1
ATOM 1413 O O . ASP A 1 183 ? 7.098 -8.523 -12.318 1.00 98.25 183 ASP A O 1
ATOM 1417 N N . PRO A 1 184 ? 4.874 -8.337 -12.734 1.00 98.06 184 PRO A N 1
ATOM 1418 C CA . PRO A 1 184 ? 4.467 -8.057 -11.360 1.00 98.06 184 PRO A CA 1
ATOM 1419 C C . PRO A 1 184 ? 4.123 -9.322 -10.555 1.00 98.06 184 PRO A C 1
ATOM 1421 O O . PRO A 1 184 ? 3.632 -9.212 -9.434 1.00 98.06 184 PRO A O 1
ATOM 1424 N N . TRP A 1 185 ? 4.318 -10.535 -11.086 1.00 98.31 185 TRP A N 1
ATOM 1425 C CA . TRP A 1 185 ? 3.706 -11.743 -10.514 1.00 98.31 185 TRP A CA 1
ATOM 1426 C C . TRP A 1 185 ? 4.202 -12.109 -9.112 1.00 98.31 185 TRP A C 1
ATOM 1428 O O . TRP A 1 185 ? 3.457 -12.727 -8.353 1.00 98.31 185 TRP A O 1
ATOM 1438 N N . ALA A 1 186 ? 5.394 -11.661 -8.714 1.00 97.69 186 ALA A N 1
ATOM 1439 C CA . ALA A 1 186 ? 5.864 -11.793 -7.334 1.00 97.69 186 ALA A CA 1
ATOM 1440 C C . ALA A 1 186 ? 4.966 -11.048 -6.323 1.00 97.69 186 ALA A C 1
ATOM 1442 O O . ALA A 1 186 ? 4.872 -11.454 -5.168 1.00 97.69 186 ALA A O 1
ATOM 1443 N N . MET A 1 187 ? 4.240 -10.010 -6.751 1.00 98.12 187 MET A N 1
ATOM 1444 C CA . MET A 1 187 ? 3.292 -9.258 -5.920 1.00 98.12 187 MET A CA 1
ATOM 1445 C C . MET A 1 187 ? 1.903 -9.894 -5.828 1.00 98.12 187 MET A C 1
ATOM 1447 O O . MET A 1 187 ? 1.068 -9.381 -5.080 1.00 98.12 187 MET A O 1
ATOM 1451 N N . LYS A 1 188 ? 1.623 -10.971 -6.576 1.00 98.25 188 LYS A N 1
ATOM 1452 C CA . LYS A 1 188 ? 0.265 -11.511 -6.738 1.00 98.25 188 LYS A CA 1
ATOM 1453 C C . LYS A 1 188 ? -0.418 -11.784 -5.396 1.00 98.25 188 LYS A C 1
ATOM 1455 O O . LYS A 1 188 ? -1.497 -11.251 -5.153 1.00 98.25 188 LYS A O 1
ATOM 1460 N N . ASP A 1 189 ? 0.221 -12.555 -4.518 1.00 98.06 189 ASP A N 1
ATOM 1461 C CA . ASP A 1 189 ? -0.399 -12.996 -3.263 1.00 98.06 189 ASP A CA 1
ATOM 1462 C C . ASP A 1 189 ? -0.617 -11.829 -2.289 1.00 98.06 189 ASP A C 1
ATOM 1464 O O . ASP A 1 189 ? -1.676 -11.725 -1.667 1.00 98.06 189 ASP A O 1
ATOM 1468 N N . LEU A 1 190 ? 0.329 -10.886 -2.220 1.00 97.88 190 LEU A N 1
ATOM 1469 C CA . LEU A 1 190 ? 0.179 -9.665 -1.419 1.00 97.88 190 LEU A CA 1
ATOM 1470 C C . LEU A 1 190 ? -0.957 -8.760 -1.945 1.00 97.88 190 LEU A C 1
ATOM 1472 O O . LEU A 1 190 ? -1.632 -8.073 -1.170 1.00 97.88 190 LEU A O 1
ATOM 1476 N N . SER A 1 191 ? -1.200 -8.803 -3.256 1.00 98.19 191 SER A N 1
ATOM 1477 C CA . SER A 1 191 ? -2.133 -7.929 -3.978 1.00 98.19 191 SER A CA 1
ATOM 1478 C C . SER A 1 191 ? -3.560 -8.477 -4.094 1.00 98.19 191 SER A C 1
ATOM 1480 O O . SER A 1 191 ? -4.439 -7.755 -4.556 1.00 98.19 191 SER A O 1
ATOM 1482 N N . MET A 1 192 ? -3.821 -9.718 -3.667 1.00 97.50 192 MET A N 1
ATOM 1483 C CA . MET A 1 192 ? -5.145 -10.349 -3.774 1.00 97.50 192 MET A CA 1
ATOM 1484 C C . MET A 1 192 ? -6.261 -9.491 -3.156 1.00 97.50 192 MET A C 1
ATOM 1486 O O . MET A 1 192 ? -6.130 -9.021 -2.021 1.00 97.50 192 MET A O 1
ATOM 1490 N N . GLY A 1 193 ? -7.372 -9.328 -3.875 1.00 96.56 193 GLY A N 1
ATOM 1491 C CA . GLY A 1 193 ? -8.542 -8.565 -3.433 1.00 96.56 193 GLY A CA 1
ATOM 1492 C C . GLY A 1 193 ? -8.295 -7.059 -3.343 1.00 96.56 193 GLY A C 1
ATOM 1493 O O . GLY A 1 193 ? -8.852 -6.395 -2.468 1.00 96.56 193 GLY A O 1
ATOM 1494 N N . ALA A 1 194 ? -7.408 -6.519 -4.183 1.00 97.75 194 ALA A N 1
ATOM 1495 C CA . ALA A 1 194 ? -7.174 -5.083 -4.253 1.00 97.75 194 ALA A CA 1
ATOM 1496 C C . ALA A 1 194 ? -8.477 -4.328 -4.562 1.00 97.75 194 ALA A C 1
ATOM 1498 O O . ALA A 1 194 ? -9.194 -4.646 -5.507 1.00 97.75 194 ALA A O 1
ATOM 1499 N N . SER A 1 195 ? -8.762 -3.286 -3.783 1.00 97.44 195 SER A N 1
ATOM 1500 C CA . SER A 1 195 ? -9.832 -2.328 -4.078 1.00 97.44 195 SER A CA 1
ATOM 1501 C C . SER A 1 195 ? -9.430 -1.356 -5.188 1.00 97.44 195 SER A C 1
ATOM 1503 O O . SER A 1 195 ? -10.290 -0.813 -5.866 1.00 97.44 195 SER A O 1
ATOM 1505 N N . LEU A 1 196 ? -8.126 -1.111 -5.347 1.00 97.88 196 LEU A N 1
ATOM 1506 C CA . LEU A 1 196 ? -7.558 -0.315 -6.430 1.00 97.88 196 LEU A CA 1
ATOM 1507 C C . LEU A 1 196 ? -6.164 -0.840 -6.772 1.00 97.88 196 LEU A C 1
ATOM 1509 O O . LEU A 1 196 ? -5.327 -0.996 -5.881 1.00 97.88 196 LEU A O 1
ATOM 1513 N N . LEU A 1 197 ? -5.910 -1.055 -8.062 1.00 98.38 197 LEU A N 1
ATOM 1514 C CA . LEU A 1 197 ? -4.590 -1.354 -8.608 1.00 98.38 197 LEU A CA 1
ATOM 1515 C C . LEU A 1 197 ? -4.113 -0.181 -9.472 1.00 98.38 197 LEU A C 1
ATOM 1517 O O . LEU A 1 197 ? -4.775 0.201 -10.434 1.00 98.38 197 LEU A O 1
ATOM 1521 N N . VAL A 1 198 ? -2.931 0.346 -9.162 1.00 98.50 198 VAL A N 1
ATOM 1522 C CA . VAL A 1 198 ? -2.185 1.275 -10.014 1.00 98.50 198 VAL A CA 1
ATOM 1523 C C . VAL A 1 198 ? -1.053 0.494 -10.675 1.00 98.50 198 VAL A C 1
ATOM 1525 O O . VAL A 1 198 ? -0.150 0.007 -9.994 1.00 98.50 198 VAL A O 1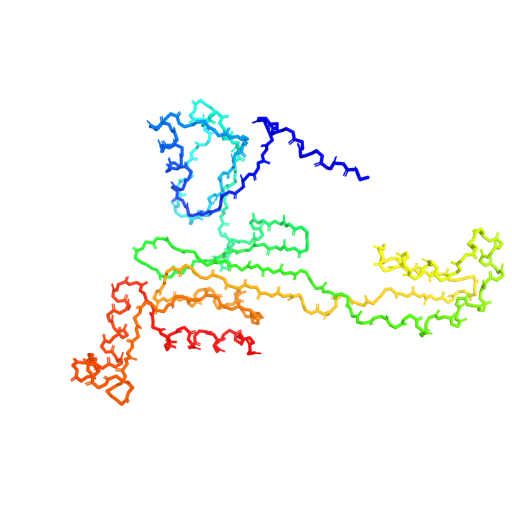
ATOM 1528 N N . HIS A 1 199 ? -1.125 0.360 -11.998 1.00 98.50 199 HIS A N 1
ATOM 1529 C CA . HIS A 1 199 ? -0.192 -0.416 -12.814 1.00 98.50 199 HIS A CA 1
ATOM 1530 C C . HIS A 1 199 ? 0.269 0.416 -14.017 1.00 98.50 199 HIS A C 1
ATOM 1532 O O . HIS A 1 199 ? -0.532 1.129 -14.623 1.00 98.50 199 HIS A O 1
ATOM 1538 N N . GLU A 1 200 ? 1.545 0.312 -14.391 1.00 97.88 200 GLU A N 1
ATOM 1539 C CA . GLU A 1 200 ? 2.051 0.943 -15.613 1.00 97.88 200 GLU A CA 1
ATOM 1540 C C . GLU A 1 200 ? 1.527 0.258 -16.889 1.00 97.88 200 GLU A C 1
ATOM 1542 O O . GLU A 1 200 ? 1.215 -0.932 -16.907 1.00 97.88 200 GLU A O 1
ATOM 1547 N N . ALA A 1 201 ? 1.423 1.010 -17.979 1.00 96.38 201 ALA A N 1
ATOM 1548 C CA . ALA A 1 201 ? 1.012 0.485 -19.279 1.00 96.38 201 ALA A CA 1
ATOM 1549 C C . ALA A 1 201 ? 1.719 1.258 -20.399 1.00 96.38 201 ALA A C 1
ATOM 1551 O O . ALA A 1 201 ? 1.080 1.863 -21.262 1.00 96.38 201 ALA A O 1
ATOM 1552 N N . THR A 1 202 ? 3.054 1.302 -20.349 1.00 93.31 202 THR A N 1
ATOM 1553 C CA . THR A 1 202 ? 3.878 2.188 -21.187 1.00 93.31 202 THR A CA 1
ATOM 1554 C C . THR A 1 202 ? 3.687 1.975 -22.689 1.00 93.31 202 THR A C 1
ATOM 1556 O O . THR A 1 202 ? 3.798 2.928 -23.464 1.00 93.31 202 THR A O 1
ATOM 1559 N N . ASN A 1 203 ? 3.433 0.741 -23.134 1.00 90.69 203 ASN A N 1
ATOM 1560 C CA . ASN A 1 203 ? 3.257 0.435 -24.553 1.00 90.69 203 ASN A CA 1
ATOM 1561 C C . ASN A 1 203 ? 1.870 -0.146 -24.835 1.00 90.69 203 ASN A C 1
ATOM 1563 O O . ASN A 1 203 ? 1.525 -1.211 -24.338 1.00 90.69 203 ASN A O 1
ATOM 1567 N N . ALA A 1 204 ? 1.094 0.518 -25.689 1.00 91.62 204 ALA A N 1
ATOM 1568 C CA . ALA A 1 204 ? -0.212 0.043 -26.127 1.00 91.62 204 ALA A CA 1
ATOM 1569 C C . ALA A 1 204 ? -0.184 -0.283 -27.621 1.00 91.62 204 ALA A C 1
ATOM 1571 O O . ALA A 1 204 ? 0.278 0.522 -28.429 1.00 91.62 204 ALA A O 1
ATOM 1572 N N . TYR A 1 205 ? -0.690 -1.459 -27.983 1.00 91.62 205 TYR A N 1
ATOM 1573 C CA . TYR A 1 205 ? -1.045 -1.743 -29.366 1.00 91.62 205 TYR A CA 1
ATOM 1574 C C . TYR A 1 205 ? -2.385 -1.066 -29.668 1.00 91.62 205 TYR A C 1
ATOM 1576 O O . TYR A 1 205 ? -3.350 -1.255 -28.929 1.00 91.62 205 TYR A O 1
ATOM 1584 N N . ILE A 1 206 ? -2.429 -0.269 -30.736 1.00 90.50 206 ILE A N 1
ATOM 1585 C CA . ILE A 1 206 ? -3.645 0.405 -31.196 1.00 90.50 206 ILE A CA 1
ATOM 1586 C C . ILE A 1 206 ? -3.985 -0.149 -32.586 1.00 90.50 206 ILE A C 1
ATOM 1588 O O . ILE A 1 206 ? -3.226 0.092 -33.530 1.00 90.50 206 ILE A O 1
ATOM 1592 N N . PRO A 1 207 ? -5.090 -0.903 -32.725 1.00 88.94 207 PRO A N 1
ATOM 1593 C CA . PRO A 1 207 ? -5.537 -1.421 -34.014 1.00 88.94 207 PRO A CA 1
ATOM 1594 C C . PRO A 1 207 ? -5.811 -0.308 -35.036 1.00 88.94 207 PRO A C 1
ATOM 1596 O O . PRO A 1 207 ? -6.261 0.779 -34.673 1.00 88.94 207 PRO A O 1
ATOM 1599 N N . LEU A 1 208 ? -5.629 -0.600 -36.332 1.00 89.81 208 LEU A N 1
ATOM 1600 C CA . LEU A 1 208 ? -5.917 0.343 -37.431 1.00 89.81 208 LEU A CA 1
ATOM 1601 C C . LEU A 1 208 ? -7.371 0.840 -37.458 1.00 89.81 208 LEU A C 1
ATOM 1603 O O . LEU A 1 208 ? -7.639 1.932 -37.944 1.00 89.81 208 LEU A O 1
ATOM 1607 N N . GLU A 1 209 ? -8.310 0.038 -36.960 1.00 91.25 209 GLU A N 1
ATOM 1608 C CA . GLU A 1 209 ? -9.722 0.418 -36.825 1.00 91.25 209 GLU A CA 1
ATOM 1609 C C . GLU A 1 209 ? -9.940 1.547 -35.805 1.00 91.25 209 GLU A C 1
ATOM 1611 O O . GLU A 1 209 ? -10.855 2.350 -35.973 1.00 91.25 209 GLU A O 1
ATOM 1616 N N . VAL A 1 210 ? -9.082 1.637 -34.784 1.00 89.38 210 VAL A N 1
ATOM 1617 C CA . VAL A 1 210 ? -9.115 2.692 -33.762 1.00 89.38 210 VAL A CA 1
ATOM 1618 C C . VAL A 1 210 ? -8.277 3.892 -34.203 1.00 89.38 210 VAL A C 1
ATOM 1620 O O . VAL A 1 210 ? -8.728 5.031 -34.087 1.00 89.38 210 VAL A O 1
ATOM 1623 N N . ASP A 1 211 ? -7.077 3.646 -34.738 1.00 89.31 211 ASP A N 1
ATOM 1624 C CA . ASP A 1 211 ? -6.199 4.683 -35.287 1.00 89.31 211 ASP A CA 1
ATOM 1625 C C . ASP A 1 211 ? -5.713 4.321 -36.703 1.00 89.31 211 ASP A C 1
ATOM 1627 O O . ASP A 1 211 ? -4.655 3.702 -36.873 1.00 89.31 211 ASP A O 1
ATOM 1631 N N . PRO A 1 212 ? -6.439 4.764 -37.750 1.00 85.81 212 PRO A N 1
ATOM 1632 C CA . PRO A 1 212 ? -6.078 4.488 -39.140 1.00 85.81 212 PRO A CA 1
ATOM 1633 C C . PRO A 1 212 ? -4.741 5.096 -39.583 1.00 85.81 212 PRO A C 1
ATOM 1635 O O . PRO A 1 212 ? -4.214 4.720 -40.630 1.00 85.81 212 PRO A O 1
ATOM 1638 N N . ARG A 1 213 ? -4.206 6.073 -38.836 1.00 84.25 213 ARG A N 1
ATOM 1639 C CA . ARG A 1 213 ? -2.928 6.744 -39.137 1.00 84.25 213 ARG A CA 1
ATOM 1640 C C . ARG A 1 213 ? -1.786 6.236 -38.253 1.00 84.25 213 ARG A C 1
ATOM 1642 O O . ARG A 1 213 ? -0.645 6.662 -38.445 1.00 84.25 213 ARG A O 1
ATOM 1649 N N . GLY A 1 214 ? -2.094 5.353 -37.307 1.00 81.19 214 GLY A N 1
ATOM 1650 C CA . GLY A 1 214 ? -1.174 4.840 -36.307 1.00 81.19 214 GLY A CA 1
ATOM 1651 C C . GLY A 1 214 ? -0.244 3.745 -36.819 1.00 81.19 214 GLY A C 1
ATOM 1652 O O . GLY A 1 214 ? -0.239 3.353 -37.990 1.00 81.19 214 GLY A O 1
ATOM 1653 N N . SER A 1 215 ? 0.564 3.210 -35.905 1.00 78.88 215 SER A N 1
ATOM 1654 C CA . SER A 1 215 ? 1.484 2.107 -36.192 1.00 78.88 215 SER A CA 1
ATOM 1655 C C . SER A 1 215 ? 0.804 0.736 -36.272 1.00 78.88 215 SER A C 1
ATOM 1657 O O . SER A 1 215 ? 1.485 -0.233 -36.596 1.00 78.88 215 SER A O 1
ATOM 1659 N N . GLY A 1 216 ? -0.515 0.640 -36.060 1.00 75.31 216 GLY A N 1
ATOM 1660 C CA . GLY A 1 216 ? -1.262 -0.625 -36.031 1.00 75.31 216 GLY A CA 1
ATOM 1661 C C . GLY A 1 216 ? -1.142 -1.486 -37.295 1.00 75.31 216 GLY A C 1
ATOM 1662 O O . GLY A 1 216 ? -1.322 -2.693 -37.231 1.00 75.31 216 GLY A O 1
ATOM 1663 N N . GLY A 1 217 ? -0.792 -0.898 -38.446 1.00 75.06 217 GLY A N 1
ATOM 1664 C CA . GLY A 1 217 ? -0.518 -1.640 -39.688 1.00 75.06 217 GLY A CA 1
ATOM 1665 C C . GLY A 1 217 ? 0.927 -2.131 -39.846 1.00 75.06 217 GLY A C 1
ATOM 1666 O O . GLY A 1 217 ? 1.232 -2.839 -40.802 1.00 75.06 217 GLY A O 1
ATOM 1667 N N . LYS A 1 218 ? 1.831 -1.715 -38.953 1.00 83.12 218 LYS A N 1
ATOM 1668 C CA . LYS A 1 218 ? 3.274 -2.024 -38.968 1.00 83.12 218 LYS A CA 1
ATOM 1669 C C . LYS A 1 218 ? 3.709 -2.879 -37.779 1.00 83.12 218 LYS A C 1
ATOM 1671 O O . LYS A 1 218 ? 4.848 -3.335 -37.745 1.00 83.12 218 LYS A O 1
ATOM 1676 N N . GLU A 1 219 ? 2.833 -3.053 -36.799 1.00 89.19 219 GLU A N 1
ATOM 1677 C CA . GLU A 1 219 ? 3.106 -3.729 -35.538 1.00 89.19 219 GLU A CA 1
ATOM 1678 C C . GLU A 1 219 ? 1.964 -4.691 -35.225 1.00 89.19 219 GLU A C 1
ATOM 1680 O O . GLU A 1 219 ? 0.821 -4.455 -35.603 1.00 89.19 219 GLU A O 1
ATOM 1685 N N . SER A 1 220 ? 2.273 -5.771 -34.518 1.00 90.75 220 SER A N 1
ATOM 1686 C CA . SER A 1 220 ? 1.283 -6.657 -33.905 1.00 90.75 220 SER A CA 1
ATOM 1687 C C . SER A 1 220 ? 1.246 -6.455 -32.391 1.00 90.75 220 SER A C 1
ATOM 1689 O O . SER A 1 220 ? 2.237 -6.009 -31.801 1.00 90.75 220 SER A O 1
ATOM 1691 N N . GLU A 1 221 ? 0.144 -6.848 -31.748 1.00 92.19 221 GLU A N 1
ATOM 1692 C CA . GLU A 1 221 ? 0.029 -6.881 -30.282 1.00 92.19 221 GLU A CA 1
ATOM 1693 C C . GLU A 1 221 ? 1.200 -7.642 -29.637 1.00 92.19 221 GLU A C 1
ATOM 1695 O O . GLU A 1 221 ? 1.827 -7.148 -28.699 1.00 92.19 221 GLU A O 1
ATOM 1700 N N . GLU A 1 222 ? 1.575 -8.788 -30.212 1.00 94.44 222 GLU A N 1
ATOM 1701 C CA . GLU A 1 222 ? 2.729 -9.577 -29.777 1.00 94.44 222 GLU A CA 1
ATOM 1702 C C . GLU A 1 222 ? 4.040 -8.789 -29.885 1.00 94.44 222 GLU A C 1
ATOM 1704 O O . GLU A 1 222 ? 4.798 -8.720 -28.921 1.00 94.44 222 GLU A O 1
ATOM 1709 N N . SER A 1 223 ? 4.293 -8.121 -31.016 1.00 95.06 223 SER A N 1
ATOM 1710 C CA . SER A 1 223 ? 5.523 -7.340 -31.202 1.00 95.06 223 SER A CA 1
ATOM 1711 C C . SER A 1 223 ? 5.643 -6.176 -30.206 1.00 95.06 223 SER A C 1
ATOM 1713 O O . SER A 1 223 ? 6.742 -5.878 -29.725 1.00 95.06 223 SER A O 1
ATOM 1715 N N . VAL A 1 224 ? 4.515 -5.544 -29.851 1.00 94.88 224 VAL A N 1
ATOM 1716 C CA . VAL A 1 224 ? 4.452 -4.482 -28.837 1.00 94.88 224 VAL A CA 1
ATOM 1717 C C . VAL A 1 224 ? 4.697 -5.066 -27.445 1.00 94.88 224 VAL A C 1
ATOM 1719 O O . VAL A 1 224 ? 5.510 -4.512 -26.701 1.00 94.88 224 VAL A O 1
ATOM 1722 N N . ARG A 1 225 ? 4.088 -6.217 -27.117 1.00 96.19 225 ARG A N 1
ATOM 1723 C CA . ARG A 1 225 ? 4.320 -6.951 -25.859 1.00 96.19 225 ARG A CA 1
ATOM 1724 C C . ARG A 1 225 ? 5.789 -7.338 -25.697 1.00 96.19 225 ARG A C 1
ATOM 1726 O O . ARG A 1 225 ? 6.385 -7.031 -24.667 1.00 96.19 225 ARG A O 1
ATOM 1733 N N . THR A 1 226 ? 6.407 -7.943 -26.714 1.00 96.62 226 THR A N 1
ATOM 1734 C CA . THR A 1 226 ? 7.832 -8.316 -26.688 1.00 96.62 226 THR A CA 1
ATOM 1735 C C . THR A 1 226 ? 8.721 -7.103 -26.432 1.00 96.62 226 THR A C 1
ATOM 1737 O O . THR A 1 226 ? 9.631 -7.163 -25.604 1.00 96.62 226 THR A O 1
ATOM 1740 N N . ARG A 1 227 ? 8.448 -5.978 -27.104 1.00 96.00 227 ARG A N 1
ATOM 1741 C CA . ARG A 1 227 ? 9.219 -4.743 -26.924 1.00 96.00 227 ARG A CA 1
ATOM 1742 C C . ARG A 1 227 ? 9.054 -4.148 -25.528 1.00 96.00 227 ARG A C 1
ATOM 1744 O O . ARG A 1 227 ? 10.045 -3.680 -24.968 1.00 96.00 227 ARG A O 1
ATOM 1751 N N . ALA A 1 228 ? 7.837 -4.160 -24.983 1.00 96.38 228 ALA A N 1
ATOM 1752 C CA . ALA A 1 228 ? 7.569 -3.699 -23.624 1.00 96.38 228 ALA A CA 1
ATOM 1753 C C . ALA A 1 228 ? 8.416 -4.501 -22.627 1.00 96.38 228 ALA A C 1
ATOM 1755 O O . ALA A 1 228 ? 9.232 -3.924 -21.907 1.00 96.38 228 ALA A O 1
ATOM 1756 N N . VAL A 1 229 ? 8.356 -5.836 -22.706 1.00 97.19 229 VAL A N 1
ATOM 1757 C CA . VAL A 1 229 ? 9.125 -6.738 -21.834 1.00 97.19 229 VAL A CA 1
ATOM 1758 C C . VAL A 1 229 ? 10.632 -6.503 -21.949 1.00 97.19 229 VAL A C 1
ATOM 1760 O O . VAL A 1 229 ? 11.308 -6.382 -20.928 1.00 97.19 229 VAL A O 1
ATOM 1763 N N . GLN A 1 230 ? 11.165 -6.363 -23.168 1.00 96.88 230 GLN A N 1
ATOM 1764 C CA . GLN A 1 230 ? 12.588 -6.063 -23.395 1.00 96.88 230 GLN A CA 1
ATOM 1765 C C . GLN A 1 230 ? 13.037 -4.748 -22.744 1.00 96.88 230 GLN A C 1
ATOM 1767 O O . GLN A 1 230 ? 14.196 -4.608 -22.354 1.00 96.88 230 GLN A O 1
ATOM 1772 N N . ARG A 1 231 ? 12.132 -3.773 -22.624 1.00 96.50 231 ARG A N 1
ATOM 1773 C CA . ARG A 1 231 ? 12.397 -2.477 -21.986 1.00 96.50 231 ARG A CA 1
ATOM 1774 C C . ARG A 1 231 ? 12.045 -2.462 -20.497 1.00 96.50 231 ARG A C 1
ATOM 1776 O O . ARG A 1 231 ? 12.230 -1.432 -19.857 1.00 96.50 231 ARG A O 1
ATOM 1783 N N . GLY A 1 232 ? 11.603 -3.588 -19.939 1.00 97.12 232 GLY A N 1
ATOM 1784 C CA . GLY A 1 232 ? 11.188 -3.695 -18.544 1.00 97.12 232 GLY A CA 1
ATOM 1785 C C . GLY A 1 232 ? 9.809 -3.099 -18.257 1.00 97.12 232 GLY A C 1
ATOM 1786 O O . GLY A 1 232 ? 9.545 -2.790 -17.106 1.00 97.12 232 GLY A O 1
ATOM 1787 N N . HIS A 1 233 ? 8.961 -2.935 -19.269 1.00 98.06 233 HIS A N 1
ATOM 1788 C CA . HIS A 1 233 ? 7.645 -2.310 -19.157 1.00 98.06 233 HIS A CA 1
ATOM 1789 C C . HIS A 1 233 ? 6.503 -3.260 -19.519 1.00 98.06 233 HIS A C 1
ATOM 1791 O O . HIS A 1 233 ? 6.717 -4.362 -20.043 1.00 98.06 233 HIS A O 1
ATOM 1797 N N . SER A 1 234 ? 5.282 -2.797 -19.273 1.00 98.12 234 SER A N 1
ATOM 1798 C CA . SER A 1 234 ? 4.042 -3.524 -19.495 1.00 98.12 234 SER A CA 1
ATOM 1799 C C . SER A 1 234 ? 3.169 -2.891 -20.572 1.00 98.12 234 SER A C 1
ATOM 1801 O O . SER A 1 234 ? 3.315 -1.736 -20.979 1.00 98.12 234 SER A O 1
ATOM 1803 N N . THR A 1 235 ? 2.229 -3.699 -21.049 1.00 98.06 235 THR A N 1
ATOM 1804 C CA . THR A 1 235 ? 1.143 -3.269 -21.931 1.00 98.06 235 THR A CA 1
ATOM 1805 C C . THR A 1 235 ? -0.179 -3.224 -21.160 1.00 98.06 235 THR A C 1
ATOM 1807 O O . THR A 1 235 ? -0.284 -3.881 -20.119 1.00 98.06 235 THR A O 1
ATOM 1810 N N . PRO A 1 236 ? -1.222 -2.534 -21.664 1.00 97.12 236 PRO A N 1
ATOM 1811 C CA . PRO A 1 236 ? -2.555 -2.586 -21.062 1.00 97.12 236 PRO A CA 1
ATOM 1812 C C . PRO A 1 236 ? -3.085 -4.016 -20.881 1.00 97.12 236 PRO A C 1
ATOM 1814 O O . PRO A 1 236 ? -3.726 -4.312 -19.876 1.00 97.12 236 PRO A O 1
ATOM 1817 N N . HIS A 1 237 ? -2.772 -4.923 -21.815 1.00 96.50 237 HIS A N 1
ATOM 1818 C CA . HIS A 1 237 ? -3.174 -6.327 -21.723 1.00 96.50 237 HIS A CA 1
ATOM 1819 C C . HIS A 1 237 ? -2.516 -7.026 -20.525 1.00 96.50 237 HIS A C 1
ATOM 1821 O O . HIS A 1 237 ? -3.196 -7.700 -19.760 1.00 96.50 237 HIS A O 1
ATOM 1827 N N . MET A 1 238 ? -1.212 -6.817 -20.316 1.00 97.88 238 MET A N 1
ATOM 1828 C CA . MET A 1 238 ? -0.477 -7.377 -19.171 1.00 97.88 238 MET A CA 1
ATOM 1829 C C . MET A 1 238 ? -1.002 -6.830 -17.836 1.00 97.88 238 MET A C 1
ATOM 1831 O O . MET A 1 238 ? -1.189 -7.593 -16.889 1.00 97.88 238 MET A O 1
ATOM 1835 N N . ALA A 1 239 ? -1.292 -5.526 -17.774 1.00 97.94 239 ALA A N 1
ATOM 1836 C CA . ALA A 1 239 ? -1.894 -4.907 -16.596 1.00 97.94 239 ALA A CA 1
ATOM 1837 C C . ALA A 1 239 ? -3.281 -5.507 -16.292 1.00 97.94 239 ALA A C 1
ATOM 1839 O O . ALA A 1 239 ? -3.570 -5.844 -15.144 1.00 97.94 239 ALA A O 1
ATOM 1840 N N . GLY A 1 240 ? -4.113 -5.712 -17.321 1.00 97.44 240 GLY A N 1
ATOM 1841 C CA . GLY A 1 240 ? -5.427 -6.351 -17.195 1.00 97.44 240 GLY A CA 1
ATOM 1842 C C . GLY A 1 240 ? -5.363 -7.836 -16.810 1.00 97.44 240 GLY A C 1
ATOM 1843 O O . GLY A 1 240 ? -6.173 -8.292 -16.003 1.00 97.44 240 GLY A O 1
ATOM 1844 N N . GLU A 1 241 ? -4.391 -8.592 -17.339 1.00 97.94 241 GLU A N 1
ATOM 1845 C CA . GLU A 1 241 ? -4.109 -9.979 -16.930 1.00 97.94 241 GLU A CA 1
ATOM 1846 C C . GLU A 1 241 ? -3.812 -10.048 -15.425 1.00 97.94 241 GLU A C 1
ATOM 1848 O O . GLU A 1 241 ? -4.414 -10.858 -14.715 1.00 97.94 241 GLU A O 1
ATOM 1853 N N . PHE A 1 242 ? -2.933 -9.171 -14.929 1.00 98.44 242 PHE A N 1
ATOM 1854 C CA . PHE A 1 242 ? -2.588 -9.125 -13.510 1.00 98.44 242 PHE A CA 1
ATOM 1855 C C . PHE A 1 242 ? -3.766 -8.667 -12.641 1.00 98.44 242 PHE A C 1
ATOM 1857 O O . PHE A 1 242 ? -4.071 -9.330 -11.650 1.00 98.44 242 PHE A O 1
ATOM 1864 N N . ALA A 1 243 ? -4.479 -7.605 -13.039 1.00 98.25 243 ALA A N 1
ATOM 1865 C CA . ALA A 1 243 ? -5.667 -7.105 -12.338 1.00 98.25 243 ALA A CA 1
ATOM 1866 C C . ALA A 1 243 ? -6.721 -8.207 -12.144 1.00 98.25 243 ALA A C 1
ATOM 1868 O O . ALA A 1 243 ? -7.212 -8.425 -11.034 1.00 98.25 243 ALA A O 1
ATOM 1869 N N . ARG A 1 244 ? -7.000 -8.972 -13.208 1.00 98.00 244 ARG A N 1
ATOM 1870 C CA . ARG A 1 244 ? -7.902 -10.126 -13.151 1.00 98.00 244 ARG A CA 1
ATOM 1871 C C . ARG A 1 244 ? -7.371 -11.216 -12.222 1.00 98.00 244 ARG A C 1
ATOM 1873 O O . ARG A 1 244 ? -8.135 -11.775 -11.442 1.00 98.00 244 ARG A O 1
ATOM 1880 N N . ALA A 1 245 ? -6.079 -11.531 -12.298 1.00 98.25 245 ALA A N 1
ATOM 1881 C CA . ALA A 1 245 ? -5.474 -12.608 -11.517 1.00 98.25 245 ALA A CA 1
ATOM 1882 C C . ALA A 1 245 ? -5.464 -12.343 -10.006 1.00 98.25 245 ALA A C 1
ATOM 1884 O O . ALA A 1 245 ? -5.508 -13.300 -9.228 1.00 98.25 245 ALA A O 1
ATOM 1885 N N . ILE A 1 246 ? -5.410 -11.073 -9.596 1.00 98.12 246 ILE A N 1
ATOM 1886 C CA . ILE A 1 246 ? -5.490 -10.679 -8.185 1.00 98.12 246 ILE A CA 1
ATOM 1887 C C . ILE A 1 246 ? -6.930 -10.450 -7.711 1.00 98.12 246 ILE A C 1
ATOM 1889 O O . ILE A 1 246 ? -7.139 -10.195 -6.528 1.00 98.12 246 ILE A O 1
ATOM 1893 N N . GLY A 1 247 ? -7.922 -10.535 -8.605 1.00 97.00 247 GLY A N 1
ATOM 1894 C CA . GLY A 1 247 ? -9.309 -10.193 -8.293 1.00 97.00 247 GLY A CA 1
ATOM 1895 C C . GLY A 1 247 ? -9.448 -8.737 -7.850 1.00 97.00 247 GLY A C 1
ATOM 1896 O O . GLY A 1 247 ? -10.063 -8.476 -6.819 1.00 97.00 247 GLY A O 1
ATOM 1897 N N . ALA A 1 248 ? -8.806 -7.811 -8.570 1.00 94.06 248 ALA A N 1
ATOM 1898 C CA . ALA A 1 248 ? -9.014 -6.387 -8.341 1.00 94.06 248 ALA A CA 1
ATOM 1899 C C . ALA A 1 248 ? -10.481 -6.045 -8.642 1.00 94.06 248 ALA A C 1
ATOM 1901 O O . ALA A 1 248 ? -11.007 -6.481 -9.666 1.00 94.06 248 ALA A O 1
ATOM 1902 N N . ASN A 1 249 ? -11.136 -5.325 -7.733 1.00 82.19 249 ASN A N 1
ATOM 1903 C CA . ASN A 1 249 ? -12.554 -4.996 -7.875 1.00 82.19 249 ASN A CA 1
ATOM 1904 C C . ASN A 1 249 ? -12.784 -3.996 -9.022 1.00 82.19 249 ASN A C 1
ATOM 1906 O O . ASN A 1 249 ? -12.002 -3.056 -9.177 1.00 82.19 249 ASN A O 1
ATOM 1910 N N . ASP A 1 250 ? -13.878 -4.204 -9.760 1.00 54.78 250 ASP A N 1
ATOM 1911 C CA . ASP A 1 250 ? -14.472 -3.240 -10.700 1.00 54.78 250 ASP A CA 1
ATOM 1912 C C . ASP A 1 250 ? -15.373 -2.226 -9.969 1.00 54.78 250 ASP A C 1
ATOM 1914 O O . ASP A 1 250 ? -16.066 -2.629 -9.000 1.00 54.78 250 ASP A O 1
#

Radius of gyration: 26.54 Å; chains: 1; bounding box: 65×49×80 Å

Organism: NCBI:txid456999

Foldseek 3Di:
DDPPDPPQQDAAAEDEEAEEAAPPQVVVLVVCVVVVDRDSAAYEYEHAYEPPDDHDDPDVVSGDPRYDYYYYFYADPLQKRWQSDDDDQWGKIKHFAWFPDTWIKMKIFGFQAFDDDDLVVVVVLLVVQQVVCVVVVNNDSSVVVVVCQVVQDWDQGPVRDIDGGGDSPHGTAMEMETDFALGGVSCQVVLAAHQYYHFFAPFEQDACVRPVPDCNVVDDPVRRSVVQVVRRHHHPVRVVVSCVSRVHDD

Secondary structure (DSSP, 8-state):
-----PPP--TTSEEEEEEEETTHHHHHHHHHHHHT---SSEEEEEEE--TTPPP----GGGS-TTEE---EE---TTS-EEEEEEETTEEEEEEEEBSSS-EEEEEEEEPPBPPP--GGGGHHHHHHTHHHHHHTT-S-TTHHHHHHHHH---EE-TTS-EE-PPPS-BPPPEEEEE-S-SB-GGGHHHHTT-SEEE---------TTT-TTSGGGT--HHHHHHHHHHTT---HHHHHHHHHHTT---

InterPro domains:
  IPR036866 Ribonuclease Z/Hydroxyacylglutathione hydrolase-like [G3DSA:3.60.15.10] (3-250)
  IPR036866 Ribonuclease Z/Hydroxyacylglutathione hydrolase-like [SSF56281] (12-248)

Sequence (250 aa):
MSSVANPSPQPNTKRLDIYGPHGLREFLRTILRITQASLSGKYAVHELLSDTDIPYLCETAGMHPNETNGTDFRPSLDGYWRGIAEHGDWTVSAGPIRHRVPCLGYVFQEAPGAAPFDVSEHLEPLERNAEALAQQGIRHPRSLLGQLLRTRENVVLPDGTVISPPPLNVPGRKLVILGDTCDPWAMKDLSMGASLLVHEATNAYIPLEVDPRGSGGKESEESVRTRAVQRGHSTPHMAGEFARAIGAND

pLDDT: mean 91.76, std 11.05, range [37.56, 98.81]